Protein AF-A0A919JK10-F1 (afdb_monomer_lite)

Radius of gyration: 25.23 Å; chains: 1; bounding box: 94×58×46 Å

pLDDT: mean 78.71, std 23.88, range [26.97, 97.69]

Structure (mmCIF, N/CA/C/O backbone):
data_AF-A0A919JK10-F1
#
_entry.id   AF-A0A919JK10-F1
#
loop_
_atom_site.group_PDB
_atom_site.id
_atom_site.type_symbol
_atom_site.label_atom_id
_atom_site.label_alt_id
_atom_site.label_comp_id
_atom_site.label_asym_id
_atom_site.label_entity_id
_atom_site.label_seq_id
_atom_site.pdbx_PDB_ins_code
_atom_site.Cartn_x
_atom_site.Cartn_y
_atom_site.Cartn_z
_atom_site.occupancy
_atom_site.B_iso_or_equiv
_atom_site.auth_seq_id
_atom_site.auth_comp_id
_atom_site.auth_asym_id
_atom_site.auth_atom_id
_atom_site.pdbx_PDB_model_num
ATOM 1 N N . MET A 1 1 ? 8.432 21.072 -9.218 1.00 60.62 1 MET A N 1
ATOM 2 C CA . MET A 1 1 ? 7.946 20.548 -7.928 1.00 60.62 1 MET A CA 1
ATOM 3 C C . MET A 1 1 ? 7.686 19.066 -8.114 1.00 60.62 1 MET A C 1
ATOM 5 O O . MET A 1 1 ? 7.437 18.682 -9.254 1.00 60.62 1 MET A O 1
ATOM 9 N N . GLY A 1 2 ? 7.868 18.254 -7.072 1.00 78.69 2 GLY A N 1
ATOM 10 C CA . GLY A 1 2 ? 7.494 16.839 -7.125 1.00 78.69 2 GLY A CA 1
ATOM 11 C C . GLY A 1 2 ? 5.973 16.683 -7.127 1.00 78.69 2 GLY A C 1
ATOM 12 O O . GLY A 1 2 ? 5.279 17.649 -6.824 1.00 78.69 2 GLY A O 1
ATOM 13 N N . ILE A 1 3 ? 5.497 15.510 -7.531 1.00 88.00 3 ILE A N 1
ATOM 14 C CA . ILE A 1 3 ? 4.128 15.042 -7.290 1.00 88.00 3 ILE A CA 1
ATOM 15 C C . ILE A 1 3 ? 4.225 13.862 -6.329 1.00 88.00 3 ILE A C 1
ATOM 17 O O . ILE A 1 3 ? 5.092 13.005 -6.549 1.00 88.00 3 ILE A O 1
ATOM 21 N N . ASP A 1 4 ? 3.353 13.801 -5.331 1.00 89.12 4 ASP A N 1
ATOM 22 C CA . ASP A 1 4 ? 3.364 12.772 -4.287 1.00 89.12 4 ASP A CA 1
ATOM 23 C C . ASP A 1 4 ? 2.050 11.977 -4.340 1.00 89.12 4 ASP A C 1
ATOM 25 O O . ASP A 1 4 ? 1.208 12.024 -3.450 1.00 89.12 4 ASP A O 1
ATOM 29 N N . TYR A 1 5 ? 1.856 11.250 -5.445 1.00 94.25 5 TYR A N 1
ATOM 30 C CA . TYR A 1 5 ? 0.660 10.431 -5.639 1.00 94.25 5 TYR A CA 1
ATOM 31 C C . TYR A 1 5 ? 0.749 9.148 -4.817 1.00 94.25 5 TYR A C 1
ATOM 33 O O . TYR A 1 5 ? 1.832 8.597 -4.587 1.00 94.25 5 TYR A O 1
ATOM 41 N N . GLY A 1 6 ? -0.407 8.642 -4.410 1.00 95.00 6 GLY A N 1
ATOM 42 C CA . GLY A 1 6 ? -0.482 7.533 -3.477 1.00 95.00 6 GLY A CA 1
ATOM 43 C C . GLY A 1 6 ? -1.775 6.748 -3.572 1.00 95.00 6 GLY A C 1
ATOM 44 O O . GLY A 1 6 ? -2.645 7.019 -4.396 1.00 95.00 6 GLY A O 1
ATOM 45 N N . TYR A 1 7 ? -1.891 5.747 -2.713 1.00 96.38 7 TYR A N 1
ATOM 46 C CA . TYR A 1 7 ? -3.144 5.038 -2.512 1.00 96.38 7 TYR A CA 1
ATOM 47 C C . TYR A 1 7 ? -3.610 5.217 -1.074 1.00 96.38 7 TYR A C 1
ATOM 49 O O . TYR A 1 7 ? -2.884 4.877 -0.147 1.00 96.38 7 TYR A O 1
ATOM 57 N N . ASP A 1 8 ? -4.844 5.673 -0.902 1.00 94.50 8 ASP A N 1
ATOM 58 C CA . ASP A 1 8 ? -5.520 5.767 0.384 1.00 94.50 8 ASP A CA 1
ATOM 59 C C . ASP A 1 8 ? -6.464 4.577 0.554 1.00 94.50 8 ASP A C 1
ATOM 61 O O . ASP A 1 8 ? -7.398 4.364 -0.223 1.00 94.50 8 ASP A O 1
ATOM 65 N N . LEU A 1 9 ? -6.227 3.787 1.597 1.00 94.44 9 LEU A N 1
ATOM 66 C CA . LEU A 1 9 ? -7.044 2.645 1.972 1.00 94.44 9 LEU A CA 1
ATOM 67 C C . LEU A 1 9 ? -7.874 2.984 3.210 1.00 94.44 9 LEU A C 1
ATOM 69 O O . LEU A 1 9 ? -7.337 3.180 4.301 1.00 94.44 9 LEU A O 1
ATOM 73 N N . TYR A 1 10 ? -9.195 2.981 3.054 1.00 92.75 10 TYR A N 1
ATOM 74 C CA . TYR A 1 10 ? -10.147 3.215 4.136 1.00 92.75 10 TYR A CA 1
ATOM 75 C C . TYR A 1 10 ? -10.768 1.899 4.582 1.00 92.75 10 TYR A C 1
ATOM 77 O O . TYR A 1 10 ? -11.363 1.166 3.789 1.00 92.75 10 TYR A O 1
ATOM 85 N N . LEU A 1 11 ? -10.656 1.593 5.871 1.00 92.75 11 LEU A N 1
ATOM 86 C CA . LEU A 1 11 ? -11.059 0.303 6.421 1.00 92.75 11 LEU A CA 1
ATOM 87 C C . LEU A 1 11 ? -11.595 0.438 7.850 1.00 92.75 11 LEU A C 1
ATOM 89 O O . LEU A 1 11 ? -11.256 1.400 8.543 1.00 92.75 11 LEU A O 1
ATOM 93 N N . PRO A 1 12 ? -12.402 -0.523 8.334 1.00 92.31 12 PRO A N 1
ATOM 94 C CA . PRO A 1 12 ? -12.777 -0.566 9.741 1.00 92.31 12 PRO A CA 1
ATOM 95 C C . PRO A 1 12 ? -11.533 -0.575 10.637 1.00 92.31 12 PRO A C 1
ATOM 97 O O . PRO A 1 12 ? -10.588 -1.322 10.383 1.00 92.31 12 PRO A O 1
ATOM 100 N N . THR A 1 13 ? -11.542 0.189 11.730 1.00 93.44 13 THR A N 1
ATOM 101 C CA . THR A 1 13 ? -10.393 0.308 12.647 1.00 93.44 13 THR A CA 1
ATOM 102 C C . THR A 1 13 ? -9.914 -1.050 13.177 1.00 93.44 13 THR A C 1
ATOM 104 O O . THR A 1 13 ? -8.717 -1.281 13.328 1.00 93.44 13 THR A O 1
ATOM 107 N N . GLY A 1 14 ? -10.831 -1.999 13.399 1.00 92.50 14 GLY A N 1
ATOM 108 C CA . GLY A 1 14 ? -10.491 -3.364 13.825 1.00 92.50 14 GLY A CA 1
ATOM 109 C C . GLY A 1 14 ? -9.783 -4.219 12.761 1.00 92.50 14 GLY A C 1
ATOM 110 O O . GLY A 1 14 ? -9.252 -5.277 13.088 1.00 92.50 14 GLY A O 1
ATOM 111 N N . ALA A 1 15 ? -9.755 -3.790 11.495 1.00 94.25 15 ALA A N 1
ATOM 112 C CA . ALA A 1 15 ? -9.090 -4.496 10.400 1.00 94.25 15 ALA A CA 1
ATOM 113 C C . ALA A 1 15 ? -7.631 -4.045 10.174 1.00 94.25 15 ALA A C 1
ATOM 115 O O . ALA A 1 15 ? -6.916 -4.688 9.408 1.00 94.25 15 ALA A O 1
ATOM 116 N N . VAL A 1 16 ? -7.144 -3.014 10.877 1.00 95.50 16 VAL A N 1
ATOM 117 C CA . VAL A 1 16 ? -5.782 -2.458 10.708 1.00 95.50 16 VAL A CA 1
ATOM 118 C C . VAL A 1 16 ? -4.693 -3.510 10.920 1.00 95.50 16 VAL A C 1
ATOM 120 O O . VAL A 1 16 ? -3.782 -3.634 10.105 1.00 95.50 16 VAL A O 1
ATOM 123 N N . GLY A 1 17 ? -4.814 -4.343 11.959 1.00 95.88 17 GLY A N 1
ATOM 124 C CA . GLY A 1 17 ? -3.854 -5.424 12.202 1.00 95.88 17 GLY A CA 1
ATOM 125 C C . GLY A 1 17 ? -3.838 -6.496 11.111 1.00 95.88 17 GLY A C 1
ATOM 126 O O . GLY A 1 17 ? -2.809 -7.128 10.870 1.00 95.88 17 GLY A O 1
ATOM 127 N N . ARG A 1 18 ? -4.958 -6.709 10.414 1.00 96.56 18 ARG A N 1
ATOM 128 C CA . ARG A 1 18 ? -5.015 -7.593 9.242 1.00 96.56 18 ARG A CA 1
ATOM 129 C C . ARG A 1 18 ? -4.374 -6.925 8.030 1.00 96.56 18 ARG A C 1
ATOM 131 O O . ARG A 1 18 ? -3.600 -7.573 7.334 1.00 96.56 18 ARG A O 1
ATOM 138 N N . ALA A 1 19 ? -4.654 -5.641 7.821 1.00 96.94 19 ALA A N 1
ATOM 139 C CA . ALA A 1 19 ? -4.082 -4.867 6.729 1.00 96.94 19 ALA A CA 1
ATOM 140 C C . ALA A 1 19 ? -2.558 -4.788 6.813 1.00 96.94 19 ALA A C 1
ATOM 142 O O . ALA A 1 19 ? -1.892 -5.094 5.831 1.00 96.94 19 ALA A O 1
ATOM 143 N N . LEU A 1 20 ? -1.992 -4.515 7.991 1.00 96.94 20 LEU A N 1
ATOM 144 C CA . LEU A 1 20 ? -0.539 -4.509 8.178 1.00 96.94 20 LEU A CA 1
ATOM 145 C C . LEU A 1 20 ? 0.119 -5.845 7.829 1.00 96.94 20 LEU A C 1
ATOM 147 O O . LEU A 1 20 ? 1.155 -5.864 7.172 1.00 96.94 20 LEU A O 1
ATOM 151 N N . ARG A 1 21 ? -0.489 -6.970 8.222 1.00 97.44 21 ARG A N 1
ATOM 152 C CA . ARG A 1 21 ? 0.009 -8.304 7.852 1.00 97.44 21 ARG A CA 1
ATOM 153 C C . ARG A 1 21 ? -0.071 -8.549 6.349 1.00 97.44 21 ARG A C 1
ATOM 155 O O . ARG A 1 21 ? 0.848 -9.129 5.779 1.00 97.44 21 ARG A O 1
ATOM 162 N N . ALA A 1 22 ? -1.151 -8.107 5.712 1.00 97.62 22 ALA A N 1
ATOM 163 C CA . ALA A 1 22 ? -1.317 -8.238 4.273 1.00 97.62 22 ALA A CA 1
ATOM 164 C C . ALA A 1 22 ? -0.279 -7.390 3.510 1.00 97.62 22 ALA A C 1
ATOM 166 O O . ALA A 1 22 ? 0.373 -7.910 2.608 1.00 97.62 22 ALA A O 1
ATOM 167 N N . VAL A 1 23 ? -0.019 -6.150 3.940 1.00 97.50 23 VAL A N 1
ATOM 168 C CA . VAL A 1 23 ? 1.071 -5.316 3.398 1.00 97.50 23 VAL A CA 1
ATOM 169 C C . VAL A 1 23 ? 2.431 -5.976 3.633 1.00 97.50 23 VAL A C 1
ATOM 171 O O . VAL A 1 23 ? 3.232 -6.080 2.709 1.00 97.50 23 VAL A O 1
ATOM 174 N N . ALA A 1 24 ? 2.689 -6.484 4.842 1.00 97.12 24 ALA A N 1
ATOM 175 C CA . ALA A 1 24 ? 3.936 -7.175 5.166 1.00 97.12 24 ALA A CA 1
ATOM 176 C C . ALA A 1 24 ? 4.171 -8.412 4.280 1.00 97.12 24 ALA A C 1
ATOM 178 O O . ALA A 1 24 ? 5.310 -8.691 3.923 1.00 97.12 24 ALA A O 1
ATOM 179 N N . SER A 1 25 ? 3.111 -9.118 3.867 1.00 96.31 25 SER A N 1
ATOM 180 C CA . SER A 1 25 ? 3.219 -10.300 2.995 1.00 96.31 25 SER A CA 1
ATOM 181 C C . SER A 1 25 ? 3.701 -9.994 1.571 1.00 96.31 25 SER A C 1
ATOM 183 O O . SER A 1 25 ? 4.218 -10.880 0.889 1.00 96.31 25 SER A O 1
ATOM 185 N N . ILE A 1 26 ? 3.554 -8.743 1.123 1.00 96.00 26 ILE A N 1
ATOM 186 C CA . ILE A 1 26 ? 4.060 -8.266 -0.170 1.00 96.00 26 ILE A CA 1
ATOM 187 C C . ILE A 1 26 ? 5.288 -7.369 -0.011 1.00 96.00 26 ILE A C 1
ATOM 189 O O . ILE A 1 26 ? 5.753 -6.797 -0.990 1.00 96.00 26 ILE A O 1
ATOM 193 N N . ALA A 1 27 ? 5.828 -7.221 1.195 1.00 96.50 27 ALA A N 1
ATOM 194 C CA . ALA A 1 27 ? 6.946 -6.329 1.451 1.00 96.50 27 ALA A CA 1
ATOM 195 C C . ALA A 1 27 ? 8.302 -6.988 1.180 1.00 96.50 27 ALA A C 1
ATOM 197 O O . ALA A 1 27 ? 8.464 -8.207 1.235 1.00 96.50 27 ALA A O 1
ATOM 198 N N . ARG A 1 28 ? 9.306 -6.155 0.908 1.00 95.06 28 ARG A N 1
ATOM 199 C CA . ARG A 1 28 ? 10.705 -6.567 0.847 1.00 95.06 28 ARG A CA 1
ATOM 200 C C . ARG A 1 28 ? 11.230 -6.810 2.255 1.00 95.06 28 ARG A C 1
ATOM 202 O O . ARG A 1 28 ? 11.223 -5.911 3.088 1.00 95.06 28 ARG A O 1
ATOM 209 N N . GLU A 1 29 ? 11.764 -8.000 2.484 1.00 92.31 29 GLU A N 1
ATOM 210 C CA . GLU A 1 29 ? 12.450 -8.332 3.730 1.00 92.31 29 GLU A CA 1
ATOM 211 C C . GLU A 1 29 ? 13.854 -7.707 3.810 1.00 92.31 29 GLU A C 1
ATOM 213 O O . GLU A 1 29 ? 14.436 -7.264 2.817 1.00 92.31 29 GLU A O 1
ATOM 218 N N . GLY A 1 30 ? 14.420 -7.674 5.019 1.00 90.44 30 GLY A N 1
ATOM 219 C CA . GLY A 1 30 ? 15.800 -7.233 5.248 1.00 90.44 30 GLY A CA 1
ATOM 220 C C . GLY A 1 30 ? 16.024 -5.722 5.142 1.00 90.44 30 GLY A C 1
ATOM 221 O O . GLY A 1 30 ? 17.165 -5.273 5.228 1.00 90.44 30 GLY A O 1
ATOM 222 N N . ILE A 1 31 ? 14.963 -4.922 4.977 1.00 92.12 31 ILE A N 1
ATOM 223 C CA . ILE A 1 31 ? 15.064 -3.454 4.989 1.00 92.12 31 ILE A CA 1
ATOM 224 C C . ILE A 1 31 ? 14.968 -2.868 6.401 1.00 92.12 31 ILE A C 1
ATOM 226 O O . ILE A 1 31 ? 15.502 -1.784 6.623 1.00 92.12 31 ILE A O 1
ATOM 230 N N . GLY A 1 32 ? 14.319 -3.571 7.330 1.00 93.25 32 GLY A N 1
ATOM 231 C CA . GLY A 1 32 ? 14.075 -3.160 8.710 1.00 93.25 32 GLY A CA 1
ATOM 232 C C . GLY A 1 32 ? 13.138 -4.143 9.419 1.00 93.25 32 GLY A C 1
ATOM 233 O O . GLY A 1 32 ? 12.686 -5.119 8.817 1.00 93.25 32 GLY A O 1
ATOM 234 N N . SER A 1 33 ? 12.891 -3.910 10.706 1.00 95.50 33 SER A N 1
ATOM 235 C CA . SER A 1 33 ? 11.952 -4.679 11.525 1.00 95.50 33 SER A CA 1
ATOM 236 C C . SER A 1 33 ? 11.424 -3.771 12.628 1.00 95.50 33 SER A C 1
ATOM 238 O O . SER A 1 33 ? 12.199 -3.343 13.483 1.00 95.50 33 SER A O 1
ATOM 240 N N . VAL A 1 34 ? 10.127 -3.472 12.605 1.00 95.75 34 VAL A N 1
ATOM 241 C CA . VAL A 1 34 ? 9.497 -2.513 13.522 1.00 95.75 34 VAL A CA 1
ATOM 242 C C . VAL A 1 34 ? 8.294 -3.150 14.199 1.00 95.75 34 VAL A C 1
ATOM 244 O O . VAL A 1 34 ? 7.479 -3.798 13.545 1.00 95.75 34 VAL A O 1
ATOM 247 N N . ASP A 1 35 ? 8.177 -2.943 15.508 1.00 95.94 35 ASP A N 1
ATOM 248 C CA . ASP A 1 35 ? 6.985 -3.300 16.270 1.00 95.94 35 ASP A CA 1
ATOM 249 C C . ASP A 1 35 ? 5.948 -2.176 16.190 1.00 95.94 35 ASP A C 1
ATOM 251 O O . ASP A 1 35 ? 6.239 -1.018 16.500 1.00 95.94 35 ASP A O 1
ATOM 255 N N . VAL A 1 36 ? 4.721 -2.536 15.824 1.00 95.44 36 VAL A N 1
ATOM 256 C CA . VAL A 1 36 ? 3.576 -1.629 15.707 1.00 95.44 36 VAL A CA 1
ATOM 257 C C . VAL A 1 36 ? 2.471 -2.103 16.637 1.00 95.44 36 VAL A C 1
ATOM 259 O O . VAL A 1 36 ? 2.080 -3.271 16.600 1.00 95.44 36 VAL A O 1
ATOM 262 N N . VAL A 1 37 ? 1.957 -1.207 17.475 1.00 94.31 37 VAL A N 1
ATOM 263 C CA . VAL A 1 37 ? 0.756 -1.448 18.275 1.00 94.31 37 VAL A CA 1
ATOM 264 C C . VAL A 1 37 ? -0.450 -0.984 17.467 1.00 94.31 37 VAL A 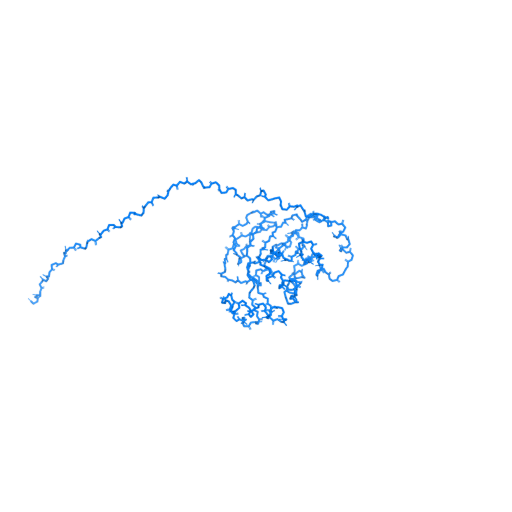C 1
ATOM 266 O O . VAL A 1 37 ? -0.594 0.194 17.159 1.00 94.31 37 VAL A O 1
ATOM 269 N N . VAL A 1 38 ? -1.325 -1.918 17.105 1.00 93.81 38 VAL A N 1
ATOM 270 C CA . VAL A 1 38 ? -2.526 -1.618 16.316 1.00 93.81 38 VAL A CA 1
ATOM 271 C C . VAL A 1 38 ? -3.725 -1.315 17.214 1.00 93.81 38 VAL A C 1
ATOM 273 O O . VAL A 1 38 ? -3.736 -1.700 18.391 1.00 93.81 38 VAL A O 1
ATOM 276 N N . PRO A 1 39 ? -4.783 -0.672 16.684 1.00 91.19 39 PRO A N 1
ATOM 277 C CA . PRO A 1 39 ? -6.037 -0.531 17.408 1.00 91.19 39 PRO A CA 1
ATOM 278 C C . PRO A 1 39 ? -6.540 -1.878 17.944 1.00 91.19 39 PRO A C 1
ATOM 280 O O . PRO A 1 39 ? -6.630 -2.863 17.214 1.00 91.19 39 PRO A O 1
ATOM 283 N N . GLY A 1 40 ? -6.850 -1.921 19.241 1.00 87.69 40 GLY A N 1
ATOM 284 C CA . GLY A 1 40 ? -7.121 -3.165 19.976 1.00 87.69 40 GLY A CA 1
ATOM 285 C C . GLY A 1 40 ? -5.950 -3.648 20.841 1.00 87.69 40 GLY A C 1
ATOM 286 O O . GLY A 1 40 ? -6.135 -4.563 21.638 1.00 87.69 40 GLY A O 1
ATOM 287 N N . GLY A 1 41 ? -4.777 -3.011 20.742 1.00 90.62 41 GLY A N 1
ATOM 288 C CA . GLY A 1 41 ? -3.625 -3.239 21.623 1.00 90.62 41 GLY A CA 1
ATOM 289 C C . GLY A 1 41 ? -2.731 -4.415 21.225 1.00 90.62 41 GLY A C 1
ATOM 290 O O . GLY A 1 41 ? -1.758 -4.705 21.919 1.00 90.62 41 GLY A O 1
ATOM 291 N N . GLU A 1 42 ? -3.035 -5.091 20.116 1.00 93.69 42 GLU A N 1
ATOM 292 C CA . GLU A 1 42 ? -2.165 -6.118 19.547 1.00 93.69 42 GLU A CA 1
ATOM 293 C C . GLU A 1 42 ? -0.847 -5.492 19.061 1.00 93.69 42 GLU A C 1
ATOM 295 O O . GLU A 1 42 ? -0.844 -4.416 18.466 1.00 93.69 42 GLU A O 1
ATOM 300 N N . ARG A 1 43 ? 0.274 -6.185 19.289 1.00 95.38 43 ARG A N 1
ATOM 301 C CA . ARG A 1 43 ? 1.587 -5.810 18.756 1.00 95.38 43 ARG A CA 1
ATOM 302 C C . ARG A 1 43 ? 1.952 -6.712 17.581 1.00 95.38 43 ARG A C 1
ATOM 304 O O . ARG A 1 43 ? 1.909 -7.933 17.711 1.00 95.38 43 ARG A O 1
ATOM 311 N N . ILE A 1 44 ? 2.328 -6.107 16.458 1.00 95.31 44 ILE A N 1
ATOM 312 C CA . ILE A 1 44 ? 2.710 -6.789 15.218 1.00 95.31 44 ILE A CA 1
ATOM 313 C C . ILE A 1 44 ? 4.104 -6.319 14.815 1.00 95.31 44 ILE A C 1
ATOM 315 O O . ILE A 1 44 ? 4.343 -5.118 14.729 1.00 95.31 44 ILE A O 1
ATOM 319 N N . THR A 1 45 ? 5.004 -7.255 14.527 1.00 96.50 45 THR A N 1
ATOM 320 C CA . THR A 1 45 ? 6.309 -6.946 13.934 1.00 96.50 45 THR A CA 1
ATOM 321 C C . THR A 1 45 ? 6.189 -6.959 12.410 1.00 96.50 45 THR A C 1
ATOM 323 O O . THR A 1 45 ? 5.702 -7.935 11.836 1.00 96.50 45 THR A O 1
ATOM 326 N N . VAL A 1 46 ? 6.618 -5.882 11.752 1.00 96.44 46 VAL A N 1
ATOM 327 C CA . VAL A 1 46 ? 6.535 -5.699 10.294 1.00 96.44 46 VAL A CA 1
ATOM 328 C C . VAL A 1 46 ? 7.914 -5.418 9.683 1.00 96.44 46 VAL A C 1
ATOM 330 O O . VAL A 1 46 ? 8.747 -4.781 10.334 1.00 96.44 46 VAL A O 1
ATOM 333 N N . PRO A 1 47 ? 8.183 -5.857 8.436 1.00 96.75 47 PRO A N 1
ATOM 334 C CA . PRO A 1 47 ? 9.490 -5.731 7.785 1.00 96.75 47 PRO A CA 1
ATOM 335 C C . PRO A 1 47 ? 9.709 -4.333 7.177 1.00 96.75 47 PRO A C 1
ATOM 337 O O . PRO A 1 47 ? 10.105 -4.198 6.022 1.00 96.75 47 PRO A O 1
ATOM 340 N N . PHE A 1 48 ? 9.397 -3.277 7.924 1.00 95.81 48 PHE A N 1
ATOM 341 C CA . PHE A 1 48 ? 9.475 -1.885 7.468 1.00 95.81 48 PHE A CA 1
ATOM 342 C C . PHE A 1 48 ? 10.619 -1.149 8.165 1.00 95.81 48 PHE A C 1
ATOM 344 O O . PHE A 1 48 ? 11.221 -1.661 9.111 1.00 95.81 48 PHE A O 1
ATOM 351 N N . ARG A 1 49 ? 10.937 0.058 7.698 1.00 94.69 49 ARG A N 1
ATOM 352 C CA . ARG A 1 49 ? 11.814 0.991 8.417 1.00 94.69 49 ARG A CA 1
ATOM 353 C C . ARG A 1 49 ? 10.971 2.001 9.184 1.00 94.69 49 ARG A C 1
ATOM 355 O O . ARG A 1 49 ? 9.878 2.350 8.753 1.00 94.69 49 ARG A O 1
ATOM 362 N N . GLY A 1 50 ? 11.494 2.471 10.307 1.00 91.00 50 GLY A N 1
ATOM 363 C CA . GLY A 1 50 ? 10.830 3.455 11.154 1.00 91.00 50 GLY A CA 1
ATOM 364 C C . GLY A 1 50 ? 11.120 3.216 12.628 1.00 91.00 50 GLY A C 1
ATOM 365 O O . GLY A 1 50 ? 11.858 2.299 12.992 1.00 91.00 50 GLY A O 1
ATOM 366 N N . GLU A 1 51 ? 10.525 4.055 13.466 1.00 87.75 51 GLU A N 1
ATOM 367 C CA . GLU A 1 51 ? 10.562 3.904 14.918 1.00 87.75 51 GLU A CA 1
ATOM 368 C C . GLU A 1 51 ? 9.423 2.986 15.390 1.00 87.75 51 GLU A C 1
ATOM 370 O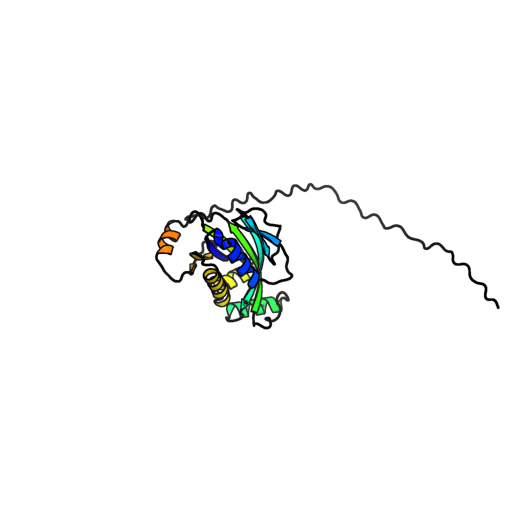 O . GLU A 1 51 ? 8.371 2.941 14.745 1.00 87.75 51 GLU A O 1
ATOM 375 N N . PRO A 1 52 ? 9.582 2.275 16.523 1.00 82.44 52 PRO A N 1
ATOM 376 C CA . PRO A 1 52 ? 8.492 1.523 17.134 1.00 82.44 52 PRO A CA 1
ATOM 377 C C . PRO A 1 52 ? 7.239 2.386 17.323 1.00 82.44 52 PRO A C 1
ATOM 379 O O . PRO A 1 52 ? 7.252 3.397 18.028 1.00 82.44 52 PRO A O 1
ATOM 382 N N . ALA A 1 53 ? 6.135 1.961 16.717 1.00 80.38 53 ALA A N 1
ATOM 383 C CA . ALA A 1 53 ? 4.874 2.687 16.736 1.00 80.38 53 ALA A CA 1
ATOM 384 C C . ALA A 1 53 ? 4.029 2.223 17.929 1.00 80.38 53 ALA A C 1
ATOM 386 O O . ALA A 1 53 ? 3.229 1.294 17.828 1.00 80.38 53 ALA A O 1
ATOM 387 N N . GLY A 1 54 ? 4.258 2.836 19.094 1.00 79.75 54 GLY A N 1
ATOM 388 C CA . GLY A 1 54 ? 3.469 2.587 20.309 1.00 79.75 54 GLY A CA 1
ATOM 389 C C . GLY A 1 54 ? 2.151 3.366 20.374 1.00 79.75 54 GLY A C 1
ATOM 390 O O . GLY A 1 54 ? 1.294 3.036 21.1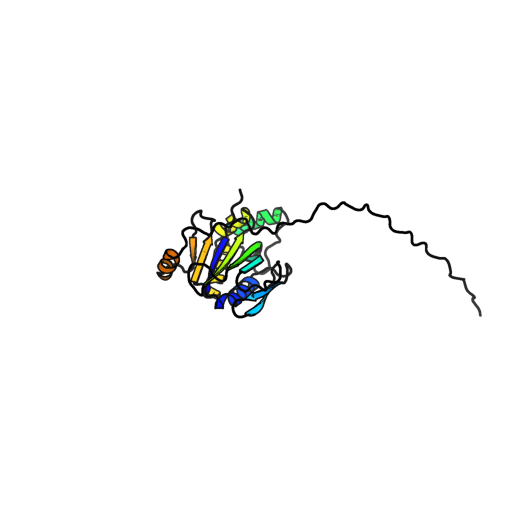93 1.00 79.75 54 GLY A O 1
ATOM 391 N N . ASP A 1 55 ? 2.008 4.390 19.534 1.00 85.12 55 ASP A N 1
ATOM 392 C CA . ASP A 1 55 ? 0.791 5.183 19.402 1.00 85.12 55 ASP A CA 1
ATOM 393 C C . ASP A 1 55 ? -0.236 4.426 18.546 1.00 85.12 55 ASP A C 1
ATOM 395 O O . ASP A 1 55 ? 0.039 4.028 17.414 1.00 85.12 55 ASP A O 1
ATOM 399 N N . VAL A 1 56 ? -1.420 4.208 19.117 1.00 86.06 56 VAL A N 1
ATOM 400 C CA . VAL A 1 56 ? -2.529 3.491 18.472 1.00 86.06 56 VAL A CA 1
ATOM 401 C C . VAL A 1 56 ? -3.400 4.396 17.604 1.00 86.06 56 VAL A C 1
ATOM 403 O O . VAL A 1 56 ? -4.313 3.890 16.948 1.00 86.06 56 VAL A O 1
ATOM 406 N N . ASP A 1 57 ? -3.150 5.706 17.618 1.00 88.06 57 ASP A N 1
ATOM 407 C CA . ASP A 1 57 ? -3.932 6.703 16.895 1.00 88.06 57 ASP A CA 1
ATOM 408 C C . ASP A 1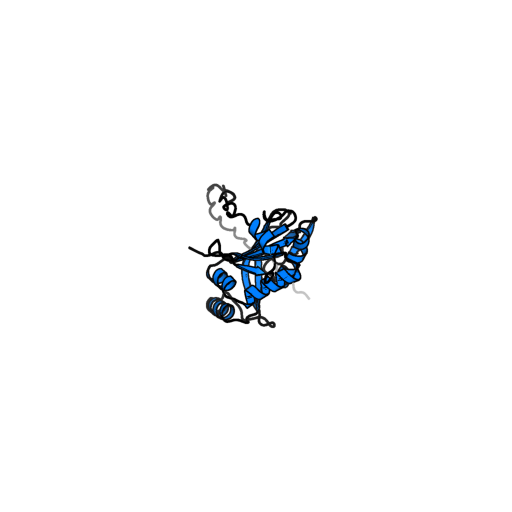 57 ? -3.232 7.169 15.612 1.00 88.06 57 ASP A C 1
ATOM 410 O O . ASP A 1 57 ? -3.910 7.391 14.605 1.00 88.06 57 ASP A O 1
ATOM 414 N N . HIS A 1 58 ? -1.899 7.267 15.615 1.00 90.69 58 HIS A N 1
ATOM 415 C CA . HIS A 1 58 ? -1.129 7.687 14.445 1.00 90.69 58 HIS A CA 1
ATOM 416 C C . HIS A 1 58 ? 0.299 7.127 14.421 1.00 90.69 58 HIS A C 1
ATOM 418 O O . HIS A 1 58 ? 1.003 7.139 15.428 1.00 90.69 58 HIS A O 1
ATOM 424 N N . TRP A 1 59 ? 0.764 6.704 13.243 1.00 94.06 59 TRP A N 1
ATOM 425 C CA . TRP A 1 59 ? 2.165 6.336 13.020 1.00 94.06 59 TRP A CA 1
ATOM 426 C C . TRP A 1 59 ? 2.566 6.451 11.545 1.00 94.06 59 TRP A C 1
ATOM 428 O O . TRP A 1 59 ? 1.723 6.577 10.658 1.00 94.06 59 TRP A O 1
ATOM 438 N N . SER A 1 60 ? 3.878 6.419 11.297 1.00 94.19 60 SER A N 1
ATOM 439 C CA . SER A 1 60 ? 4.496 6.536 9.973 1.00 94.19 60 SER A CA 1
ATOM 440 C C . SER A 1 60 ? 5.638 5.537 9.844 1.00 94.19 60 SER A C 1
ATOM 442 O O . SER A 1 60 ? 6.473 5.449 10.745 1.00 94.19 60 SER A O 1
ATOM 444 N N . LEU A 1 61 ? 5.688 4.811 8.730 1.00 95.94 61 LEU A N 1
ATOM 445 C CA . LEU A 1 61 ? 6.698 3.796 8.427 1.00 95.94 61 LEU A CA 1
ATOM 446 C C . LEU A 1 61 ? 7.117 3.900 6.959 1.00 95.94 61 LEU A C 1
ATOM 448 O O . LEU A 1 61 ? 6.328 4.326 6.122 1.00 95.94 61 LEU A O 1
ATOM 452 N N . ASP A 1 62 ? 8.317 3.427 6.631 1.00 95.88 62 ASP A N 1
ATOM 453 C CA . ASP A 1 62 ? 8.773 3.331 5.244 1.00 95.88 62 ASP A CA 1
ATOM 454 C C . ASP A 1 62 ? 8.774 1.868 4.801 1.00 95.88 62 ASP A C 1
ATOM 456 O O . ASP A 1 62 ? 9.475 1.015 5.366 1.00 95.88 62 ASP A O 1
ATOM 460 N N . ALA A 1 63 ? 8.014 1.579 3.750 1.00 96.12 63 ALA A N 1
ATOM 461 C CA . ALA A 1 63 ? 7.909 0.258 3.159 1.00 96.12 63 ALA A CA 1
ATOM 462 C C . ALA A 1 63 ? 8.618 0.182 1.798 1.00 96.12 63 ALA A C 1
ATOM 464 O O . ALA A 1 63 ? 8.755 1.158 1.056 1.00 96.12 63 ALA A O 1
ATOM 465 N N . CYS A 1 64 ? 9.033 -1.031 1.443 1.00 96.56 64 CYS A N 1
ATOM 466 C CA . CYS A 1 64 ? 9.334 -1.398 0.065 1.00 96.56 64 CYS A CA 1
ATOM 467 C C . CYS A 1 64 ? 8.425 -2.567 -0.296 1.00 96.56 64 CYS A C 1
ATOM 469 O O . CYS A 1 64 ? 8.435 -3.569 0.415 1.00 96.56 64 CYS A O 1
ATOM 471 N N . LEU A 1 65 ? 7.645 -2.450 -1.367 1.00 97.38 65 LEU A N 1
ATOM 472 C CA . LEU A 1 65 ? 6.594 -3.411 -1.717 1.00 97.38 65 LEU A CA 1
ATOM 473 C C . LEU A 1 65 ? 6.892 -4.078 -3.059 1.00 97.38 65 LEU A C 1
ATOM 475 O O . LEU A 1 65 ? 7.377 -3.428 -3.982 1.00 97.38 65 LEU A O 1
ATOM 479 N N . TYR A 1 66 ? 6.609 -5.370 -3.174 1.00 97.69 66 TYR A N 1
ATOM 480 C CA . TYR A 1 66 ? 6.740 -6.134 -4.406 1.00 97.69 66 TYR A CA 1
ATOM 481 C C . TYR A 1 66 ? 5.505 -5.987 -5.289 1.00 97.69 66 TYR A C 1
ATOM 483 O O . TYR A 1 66 ? 4.381 -6.229 -4.854 1.00 97.69 66 TYR A O 1
ATOM 491 N N . PHE A 1 67 ? 5.743 -5.706 -6.567 1.00 97.56 67 PHE A N 1
ATOM 492 C CA . PHE A 1 67 ? 4.716 -5.619 -7.597 1.00 97.56 67 PHE A CA 1
ATOM 493 C C . PHE A 1 67 ? 5.075 -6.512 -8.793 1.00 97.56 67 PHE A C 1
ATOM 495 O O . PHE A 1 67 ? 6.252 -6.596 -9.166 1.00 97.56 67 PHE A O 1
ATOM 502 N N . PRO A 1 68 ? 4.094 -7.200 -9.407 1.00 96.94 68 PRO A N 1
ATOM 503 C CA . PRO A 1 68 ? 4.340 -8.032 -10.580 1.00 96.94 68 PRO A CA 1
ATOM 504 C C . PRO A 1 68 ? 4.683 -7.174 -11.801 1.00 96.94 68 PRO A C 1
ATOM 506 O O . PRO A 1 68 ? 4.033 -6.165 -12.067 1.00 96.94 68 PRO A O 1
ATOM 509 N N . VAL A 1 69 ? 5.668 -7.604 -12.593 1.00 95.69 69 VAL A N 1
ATOM 510 C CA . VAL A 1 69 ? 6.080 -6.912 -13.826 1.00 95.69 69 VAL A CA 1
ATOM 511 C C . VAL A 1 69 ? 5.176 -7.323 -14.999 1.00 95.69 69 VAL A C 1
ATOM 513 O O . VAL A 1 69 ? 5.589 -8.004 -15.941 1.00 95.69 69 VAL A O 1
ATOM 516 N N . GLY A 1 70 ? 3.897 -6.951 -14.924 1.00 94.56 70 GLY A N 1
ATOM 517 C CA . GLY A 1 70 ? 2.873 -7.372 -15.889 1.00 94.56 70 GLY A CA 1
ATOM 518 C C . GLY A 1 70 ? 2.511 -6.336 -16.958 1.00 94.56 70 GLY A C 1
ATOM 519 O O . GLY A 1 70 ? 2.036 -6.727 -18.026 1.00 94.56 70 GLY A O 1
ATOM 520 N N . ASP A 1 71 ? 2.788 -5.052 -16.729 1.00 96.94 71 ASP A N 1
ATOM 521 C CA . ASP A 1 71 ? 2.438 -3.954 -17.640 1.00 96.94 71 ASP A CA 1
ATOM 522 C C . ASP A 1 71 ? 3.646 -3.111 -18.079 1.00 96.94 71 ASP A C 1
ATOM 524 O O . ASP A 1 71 ? 4.770 -3.295 -17.609 1.00 96.94 71 ASP A O 1
ATOM 528 N N . GLU A 1 72 ? 3.419 -2.217 -19.042 1.00 97.38 72 GLU A N 1
ATOM 529 C CA . GLU A 1 72 ? 4.477 -1.389 -19.624 1.00 97.38 72 GLU A CA 1
ATOM 530 C C . GLU A 1 72 ? 5.003 -0.323 -18.659 1.00 97.38 72 GLU A C 1
ATOM 532 O O . GLU A 1 72 ? 6.204 -0.063 -18.645 1.00 97.38 72 GLU A O 1
ATOM 537 N N . ALA A 1 73 ? 4.150 0.259 -17.813 1.00 97.62 73 ALA A N 1
ATOM 538 C CA . ALA A 1 73 ? 4.559 1.317 -16.893 1.00 97.62 73 ALA A CA 1
ATOM 539 C C . ALA A 1 73 ? 5.590 0.792 -15.883 1.00 97.62 73 ALA A C 1
ATOM 541 O O . ALA A 1 73 ? 6.658 1.386 -15.713 1.00 97.62 73 ALA A O 1
ATOM 542 N N . ILE A 1 74 ? 5.325 -0.373 -15.279 1.00 96.88 74 ILE A N 1
ATOM 543 C CA . ILE A 1 74 ? 6.271 -0.990 -14.344 1.00 96.88 74 ILE A CA 1
ATOM 544 C C . ILE A 1 74 ? 7.524 -1.526 -15.045 1.00 96.88 74 ILE A C 1
ATOM 546 O O . ILE A 1 74 ? 8.617 -1.430 -14.488 1.00 96.88 74 ILE A O 1
ATOM 550 N N . ARG A 1 75 ? 7.416 -2.031 -16.284 1.00 96.75 75 ARG A N 1
ATOM 551 C CA . ARG A 1 75 ? 8.588 -2.450 -17.078 1.00 96.75 75 ARG A CA 1
ATOM 552 C C . ARG A 1 75 ? 9.508 -1.280 -17.402 1.00 96.75 75 ARG A C 1
ATOM 554 O O . ARG A 1 75 ? 10.717 -1.399 -17.201 1.00 96.75 75 ARG A O 1
ATOM 561 N N . ALA A 1 76 ? 8.941 -0.175 -17.881 1.00 96.88 76 ALA A N 1
ATOM 562 C CA . ALA A 1 76 ? 9.680 1.026 -18.244 1.00 96.88 76 ALA A CA 1
ATOM 563 C C . ALA A 1 76 ? 10.354 1.653 -17.018 1.00 96.88 76 ALA A C 1
ATOM 565 O O . ALA A 1 76 ? 11.548 1.953 -17.065 1.00 96.88 76 ALA A O 1
ATOM 566 N N . TRP A 1 77 ? 9.628 1.771 -15.901 1.00 96.44 77 TRP A N 1
ATOM 567 C CA . TRP A 1 77 ? 10.194 2.244 -14.637 1.00 96.44 77 TRP A CA 1
ATOM 568 C C . TRP A 1 77 ? 11.346 1.346 -14.166 1.00 96.44 77 TRP A C 1
ATOM 570 O O . TRP A 1 77 ? 12.439 1.835 -13.884 1.00 96.44 77 TRP A O 1
ATOM 580 N N . ALA A 1 78 ? 11.150 0.023 -14.173 1.00 95.94 78 ALA A N 1
ATOM 581 C CA . ALA A 1 78 ? 12.175 -0.927 -13.747 1.00 95.94 78 ALA A CA 1
ATOM 582 C C . ALA A 1 78 ? 13.439 -0.864 -14.609 1.00 95.94 78 ALA A C 1
ATOM 584 O O . ALA A 1 78 ? 14.540 -1.036 -14.098 1.00 95.94 78 ALA A O 1
ATOM 585 N N . GLU A 1 79 ? 13.296 -0.643 -15.915 1.00 95.75 79 GLU A N 1
ATOM 586 C CA . GLU A 1 79 ? 14.432 -0.512 -16.826 1.00 95.75 79 GLU A CA 1
ATOM 587 C C . GLU A 1 79 ? 15.275 0.730 -16.524 1.00 95.75 79 GLU A C 1
ATOM 589 O O . GLU A 1 79 ? 16.503 0.642 -16.514 1.00 95.75 79 GLU A O 1
ATOM 594 N N . VAL A 1 80 ? 14.637 1.866 -16.230 1.00 95.44 80 VAL A N 1
ATOM 595 C CA . VAL A 1 80 ? 15.339 3.089 -15.814 1.00 95.44 80 VAL A CA 1
ATOM 596 C C . VAL A 1 80 ? 16.082 2.854 -14.500 1.00 95.44 80 VAL A C 1
ATOM 598 O O . VAL A 1 80 ? 17.294 3.055 -14.433 1.00 95.44 80 VAL A O 1
ATOM 601 N N . GLU A 1 81 ? 15.398 2.331 -13.482 1.00 94.56 81 GLU A N 1
ATOM 602 C CA . GLU A 1 81 ? 16.006 2.088 -12.170 1.00 94.56 81 GLU A CA 1
ATOM 603 C C . GLU A 1 81 ? 17.148 1.059 -12.226 1.00 94.56 81 GLU A C 1
ATOM 605 O O . GLU A 1 81 ? 18.146 1.198 -11.515 1.00 94.56 81 GLU A O 1
ATOM 610 N N . ARG A 1 82 ? 17.050 0.049 -13.105 1.00 94.62 82 ARG A N 1
ATOM 611 C CA . ARG A 1 82 ? 18.134 -0.920 -13.343 1.00 94.62 82 ARG A CA 1
ATOM 612 C C . ARG A 1 82 ? 19.357 -0.265 -13.975 1.00 94.62 82 ARG A C 1
ATOM 614 O O . ARG A 1 82 ? 20.472 -0.526 -13.531 1.00 94.62 82 ARG A O 1
ATOM 621 N N . ARG A 1 83 ? 19.174 0.592 -14.987 1.00 94.44 83 ARG A N 1
ATOM 622 C CA . ARG A 1 83 ? 20.286 1.327 -15.624 1.00 94.44 83 ARG A CA 1
ATOM 623 C C . ARG A 1 83 ? 21.025 2.218 -14.636 1.00 94.44 83 ARG A C 1
ATOM 625 O O . ARG A 1 83 ? 22.231 2.400 -14.764 1.00 94.44 83 ARG A O 1
ATOM 632 N N . GLU A 1 84 ? 20.311 2.736 -13.645 1.00 93.19 84 GLU A N 1
ATOM 633 C CA . GLU A 1 84 ? 20.873 3.573 -12.588 1.00 93.19 84 GLU A CA 1
ATOM 634 C C . GLU A 1 84 ? 21.375 2.765 -11.374 1.00 93.19 84 GLU A C 1
ATOM 636 O O . GLU A 1 84 ? 21.809 3.346 -10.380 1.00 93.19 84 GLU A O 1
ATOM 641 N N . GLY A 1 85 ? 21.350 1.428 -11.448 1.00 92.19 85 GLY A N 1
ATOM 642 C CA . GLY A 1 85 ? 21.882 0.530 -10.420 1.00 92.19 85 GLY A CA 1
ATOM 643 C C . GLY A 1 85 ? 21.064 0.482 -9.127 1.00 92.19 85 GLY A C 1
ATOM 644 O O . GLY A 1 85 ? 21.570 0.020 -8.106 1.00 92.19 85 GLY A O 1
ATOM 645 N N . ARG A 1 86 ? 19.816 0.967 -9.146 1.00 90.00 86 ARG A N 1
ATOM 646 C CA . ARG A 1 86 ? 18.918 1.008 -7.980 1.00 90.00 86 ARG A CA 1
ATOM 647 C C . ARG A 1 86 ? 17.933 -0.151 -7.915 1.00 90.00 86 ARG A C 1
ATOM 649 O O . ARG A 1 86 ? 17.276 -0.321 -6.894 1.00 90.00 86 ARG A O 1
ATOM 656 N N . GLN A 1 87 ? 17.840 -0.943 -8.977 1.00 92.00 87 GLN A N 1
ATOM 657 C CA . GLN A 1 87 ? 16.913 -2.061 -9.090 1.00 92.00 87 GLN A CA 1
ATOM 658 C C . GLN A 1 87 ? 17.631 -3.317 -9.585 1.00 92.00 87 GLN A C 1
ATOM 660 O O . GLN A 1 87 ? 18.538 -3.244 -10.414 1.00 92.00 87 GLN A O 1
ATOM 665 N N . GLU A 1 88 ? 17.199 -4.473 -9.089 1.00 90.25 88 GLU A N 1
ATOM 666 C CA . GLU A 1 88 ? 17.693 -5.785 -9.513 1.00 90.25 88 GLU A CA 1
ATOM 667 C C . GLU A 1 88 ? 16.823 -6.361 -10.649 1.00 90.25 88 GLU A C 1
ATOM 669 O O . GLU A 1 88 ? 15.839 -5.762 -11.097 1.00 90.25 88 GLU A O 1
ATOM 674 N N . HIS A 1 89 ? 17.184 -7.536 -11.163 1.00 91.38 89 HIS A N 1
ATOM 675 C CA . HIS A 1 89 ? 16.272 -8.275 -12.035 1.00 91.38 89 HIS A CA 1
ATOM 676 C C . HIS A 1 89 ? 15.025 -8.727 -11.254 1.00 91.38 89 HIS A C 1
ATOM 678 O O . HIS A 1 89 ? 15.107 -8.890 -10.035 1.00 91.38 89 HIS A O 1
ATOM 684 N N . PRO A 1 90 ? 13.876 -8.937 -11.930 1.00 94.62 90 PRO A N 1
ATOM 685 C CA . PRO A 1 90 ? 12.696 -9.492 -11.279 1.00 94.62 90 PRO A CA 1
ATOM 686 C C . PRO A 1 90 ? 13.012 -10.790 -10.527 1.00 94.62 90 PRO A C 1
ATOM 688 O O . PRO A 1 90 ? 13.839 -11.587 -10.978 1.00 94.62 90 PRO A O 1
ATOM 691 N N . ASP A 1 91 ? 12.344 -10.995 -9.394 1.00 93.38 91 ASP A N 1
ATOM 692 C CA . ASP A 1 91 ? 12.487 -12.199 -8.579 1.00 93.38 91 ASP A CA 1
ATOM 693 C C . ASP A 1 91 ? 11.965 -13.455 -9.310 1.00 93.38 91 ASP A C 1
ATOM 695 O O . ASP A 1 91 ? 11.434 -13.398 -10.423 1.00 93.38 91 ASP A O 1
ATOM 699 N N . ALA A 1 92 ? 12.083 -14.620 -8.667 1.00 93.12 92 ALA A N 1
ATOM 700 C CA . ALA A 1 92 ? 11.599 -15.885 -9.226 1.00 93.12 92 ALA A CA 1
ATOM 701 C C . ALA A 1 92 ? 10.080 -15.906 -9.510 1.00 93.12 92 ALA A C 1
ATOM 703 O O . ALA A 1 92 ? 9.611 -16.772 -10.247 1.00 93.12 92 ALA A O 1
ATOM 704 N N . LEU A 1 93 ? 9.316 -14.968 -8.942 1.00 93.50 93 LEU A N 1
ATOM 705 C CA . LEU A 1 93 ? 7.879 -14.796 -9.153 1.00 93.50 93 LEU A CA 1
ATOM 706 C C . LEU A 1 93 ? 7.570 -13.703 -10.193 1.00 93.50 93 LEU A C 1
ATOM 708 O O . LEU A 1 93 ? 6.406 -13.360 -10.395 1.00 93.50 93 LEU A O 1
ATOM 712 N N . GLY A 1 94 ? 8.588 -13.148 -10.859 1.00 95.75 94 GLY A N 1
ATOM 713 C CA . GLY A 1 94 ? 8.428 -12.092 -11.856 1.00 95.75 94 GLY A CA 1
ATOM 714 C C . GLY A 1 94 ? 8.038 -10.739 -11.255 1.00 95.75 94 GLY A C 1
ATOM 715 O O . GLY A 1 94 ? 7.378 -9.938 -11.921 1.00 95.75 94 GLY A O 1
ATOM 716 N N . ARG A 1 95 ? 8.413 -10.478 -9.999 1.00 96.88 95 ARG A N 1
ATOM 717 C CA . ARG A 1 95 ? 8.102 -9.240 -9.275 1.00 96.88 95 ARG A CA 1
ATOM 718 C C . ARG A 1 95 ? 9.352 -8.399 -9.065 1.00 96.88 95 ARG A C 1
ATOM 720 O O . ARG A 1 95 ? 10.457 -8.922 -8.962 1.00 96.88 95 ARG A O 1
ATOM 727 N N . ILE A 1 96 ? 9.168 -7.095 -8.937 1.00 96.56 96 ILE A N 1
ATOM 728 C CA . ILE A 1 96 ? 10.212 -6.163 -8.492 1.00 96.56 96 ILE A CA 1
ATOM 729 C C . ILE A 1 96 ? 9.735 -5.444 -7.242 1.00 96.56 96 ILE A C 1
ATOM 731 O O . ILE A 1 96 ? 8.531 -5.288 -7.047 1.00 96.56 96 ILE A O 1
ATOM 735 N N . TRP A 1 97 ? 10.662 -4.997 -6.404 1.00 95.38 97 TRP A N 1
ATOM 736 C CA . TRP A 1 97 ? 10.313 -4.149 -5.272 1.00 95.38 97 TRP A CA 1
ATOM 737 C C . TRP A 1 97 ? 10.308 -2.681 -5.704 1.00 95.38 97 TRP A C 1
ATOM 739 O O . TRP A 1 97 ? 11.180 -2.238 -6.443 1.00 95.38 97 TRP A O 1
ATOM 749 N N . VAL A 1 98 ? 9.345 -1.910 -5.225 1.00 94.88 98 VAL A N 1
ATOM 750 C CA . VAL A 1 98 ? 9.285 -0.453 -5.353 1.00 94.88 98 VAL A CA 1
ATOM 751 C C . VAL A 1 98 ? 9.405 0.100 -3.936 1.00 94.88 98 VAL A C 1
ATOM 753 O O . VAL A 1 98 ? 8.649 -0.297 -3.048 1.00 94.88 98 VAL A O 1
ATOM 756 N N . GLY A 1 99 ? 10.438 0.907 -3.694 1.00 86.62 99 GLY A N 1
ATOM 757 C CA . GLY A 1 99 ? 10.889 1.269 -2.347 1.00 86.62 99 GLY A CA 1
ATOM 758 C C . GLY A 1 99 ? 10.749 2.743 -2.005 1.00 86.62 99 GLY A C 1
ATOM 759 O O . GLY A 1 99 ? 10.675 3.567 -2.905 1.00 86.62 99 GLY A O 1
ATOM 760 N N . ALA A 1 100 ? 10.764 3.035 -0.699 1.00 86.69 100 ALA A N 1
ATOM 761 C CA . ALA A 1 100 ? 10.378 4.318 -0.100 1.00 86.69 100 ALA A CA 1
ATOM 762 C C . ALA A 1 100 ? 8.900 4.660 -0.363 1.00 86.69 100 ALA A C 1
ATOM 764 O O . ALA A 1 100 ? 8.555 5.746 -0.809 1.00 86.69 100 ALA A O 1
ATOM 765 N N . VAL A 1 101 ? 8.017 3.692 -0.117 1.00 96.38 101 VAL A N 1
ATOM 766 C CA . VAL A 1 101 ? 6.580 3.952 -0.002 1.00 96.38 101 VAL A CA 1
ATOM 767 C C . VAL A 1 101 ? 6.322 4.386 1.435 1.00 96.38 101 VAL A C 1
ATOM 769 O O . VAL A 1 101 ? 6.523 3.586 2.354 1.00 96.38 101 VAL A O 1
ATOM 772 N N . TYR A 1 102 ? 5.923 5.638 1.631 1.00 95.75 102 TYR A N 1
ATOM 773 C CA . TYR A 1 102 ? 5.561 6.151 2.946 1.00 95.75 102 TYR A CA 1
ATOM 774 C C . TYR A 1 102 ? 4.203 5.585 3.336 1.00 95.75 102 TYR A C 1
ATOM 776 O O . TYR A 1 102 ? 3.217 5.793 2.638 1.00 95.75 102 TYR A O 1
ATOM 784 N N . LEU A 1 103 ? 4.177 4.820 4.423 1.00 96.81 103 LEU A N 1
ATOM 785 C CA . LEU A 1 103 ? 2.972 4.240 4.987 1.00 96.81 103 LEU A CA 1
ATOM 786 C C . LEU A 1 103 ? 2.579 5.021 6.234 1.00 96.81 103 LEU A C 1
ATOM 788 O O . LEU A 1 103 ? 3.210 4.886 7.286 1.00 96.81 103 LEU A O 1
ATOM 792 N N . HIS A 1 104 ? 1.505 5.787 6.123 1.00 95.50 104 HIS A N 1
ATOM 793 C CA . HIS A 1 104 ? 0.937 6.531 7.234 1.00 95.50 104 HIS A CA 1
ATOM 794 C C . HIS A 1 104 ? -0.373 5.907 7.694 1.00 95.50 104 HIS A C 1
ATOM 796 O O . HIS A 1 104 ? -1.167 5.412 6.896 1.00 95.50 104 HIS A O 1
ATOM 802 N N . PHE A 1 105 ? -0.618 5.968 8.997 1.00 95.06 105 PHE A N 1
ATOM 803 C CA . PHE A 1 105 ? -1.853 5.504 9.605 1.00 95.06 105 PHE A CA 1
ATOM 804 C C . PHE A 1 105 ? -2.520 6.612 10.401 1.00 95.06 105 PHE A C 1
ATOM 806 O O . PHE A 1 105 ? -1.876 7.257 11.225 1.00 95.06 105 PHE A O 1
ATOM 813 N N . TRP A 1 106 ? -3.833 6.744 10.225 1.00 94.00 106 TRP A N 1
ATOM 814 C CA . TRP A 1 106 ? -4.692 7.544 11.092 1.00 94.00 106 TRP A CA 1
ATOM 815 C C . TRP A 1 106 ? -5.860 6.694 11.556 1.00 94.00 106 TRP A C 1
ATOM 817 O O . TRP A 1 106 ? -6.628 6.163 10.745 1.00 94.00 106 TRP A O 1
ATOM 827 N N . ARG A 1 107 ? -6.024 6.587 12.875 1.00 91.19 107 ARG A N 1
ATOM 828 C CA . ARG A 1 107 ? -7.134 5.847 13.468 1.00 91.19 107 ARG A CA 1
ATOM 829 C C . ARG A 1 107 ? -8.479 6.471 13.144 1.00 91.19 107 ARG A C 1
ATOM 831 O O . ARG A 1 107 ? -9.414 5.717 12.893 1.00 91.19 107 ARG A O 1
ATOM 838 N N . ASP A 1 108 ? -8.564 7.795 13.157 1.00 87.62 108 ASP A N 1
ATOM 839 C CA . ASP A 1 108 ? -9.738 8.536 12.713 1.00 87.62 108 ASP A CA 1
ATOM 840 C C . ASP A 1 108 ? -9.456 9.131 11.334 1.00 87.62 108 ASP A C 1
ATOM 842 O O . ASP A 1 108 ? -8.579 9.978 11.170 1.00 87.62 108 ASP A O 1
ATOM 846 N N . CYS A 1 109 ? -10.180 8.642 10.331 1.00 80.69 109 CYS A N 1
ATOM 847 C CA . CYS A 1 109 ? -10.062 9.119 8.958 1.00 80.69 109 CYS A CA 1
ATOM 848 C C . CYS A 1 109 ? -10.981 10.309 8.641 1.00 80.69 109 CYS A C 1
ATOM 850 O O . CYS A 1 109 ? -11.008 10.753 7.497 1.00 80.69 109 CYS A O 1
ATOM 852 N N . GLY A 1 110 ? -11.779 10.793 9.601 1.00 74.69 110 GLY A N 1
ATOM 853 C CA . GLY A 1 110 ? -12.722 11.900 9.412 1.00 74.69 110 GLY A CA 1
ATOM 854 C C . GLY A 1 110 ? -13.960 11.564 8.570 1.00 74.69 110 GLY A C 1
ATOM 855 O O . GLY A 1 110 ? -14.950 12.283 8.649 1.00 74.69 110 GLY A O 1
ATOM 856 N N . LEU A 1 111 ? -13.949 10.458 7.816 1.00 70.19 111 LEU A N 1
ATOM 857 C CA . LEU A 1 111 ? -15.076 10.035 6.979 1.00 70.19 111 LEU A CA 1
ATOM 858 C C . LEU A 1 111 ? -16.209 9.400 7.792 1.00 70.19 111 LEU A C 1
ATOM 860 O O . LEU A 1 111 ? -17.388 9.646 7.542 1.00 70.19 111 LEU A O 1
ATOM 864 N N . ARG A 1 112 ? -15.864 8.532 8.752 1.00 73.75 112 ARG A N 1
ATOM 865 C CA . ARG A 1 112 ? -16.834 7.804 9.578 1.00 73.75 112 ARG A CA 1
ATOM 866 C C . ARG A 1 112 ? -16.196 7.307 10.869 1.00 73.75 112 ARG A C 1
ATOM 868 O O . ARG A 1 112 ? -15.116 6.724 10.858 1.00 73.75 112 ARG A O 1
ATOM 875 N N . SER A 1 113 ? -16.921 7.435 11.980 1.00 83.06 113 SER A N 1
ATOM 876 C CA . SER A 1 113 ? -16.500 6.842 13.254 1.00 83.06 113 SER A CA 1
ATOM 877 C C . SER A 1 113 ? -16.302 5.324 13.127 1.00 83.06 113 SER A C 1
ATOM 879 O O . SER A 1 113 ? -17.135 4.621 12.547 1.00 83.06 113 SER A O 1
ATOM 881 N N . GLY A 1 114 ? -15.194 4.820 13.675 1.00 87.62 114 GLY A N 1
ATOM 882 C CA . GLY A 1 114 ? -14.819 3.404 13.603 1.00 87.62 114 GLY A CA 1
ATOM 883 C C . GLY A 1 114 ? -14.123 2.991 12.303 1.00 87.62 114 GLY A C 1
ATOM 884 O O . GLY A 1 114 ? -13.917 1.793 12.094 1.00 87.62 114 GLY A O 1
ATOM 885 N N . TYR A 1 115 ? -13.763 3.954 11.449 1.00 90.31 115 TYR A N 1
ATOM 886 C CA . TYR A 1 115 ? -12.940 3.748 10.263 1.00 90.31 115 TYR A CA 1
ATOM 887 C C . TYR A 1 115 ? -11.612 4.479 10.382 1.00 90.31 115 TYR A C 1
ATOM 889 O O . TYR A 1 115 ? -11.533 5.592 10.898 1.00 90.31 115 TYR A O 1
ATOM 897 N N . SER A 1 116 ? -10.586 3.844 9.836 1.00 93.44 116 SER A N 1
ATOM 898 C CA . SER A 1 116 ? -9.212 4.319 9.813 1.00 93.44 116 SER A CA 1
ATOM 899 C C . SER A 1 116 ? -8.700 4.400 8.381 1.00 93.44 116 SER A C 1
ATOM 901 O O . SER A 1 116 ? -9.267 3.781 7.474 1.00 93.44 116 SER A O 1
ATOM 903 N N . ARG A 1 117 ? -7.614 5.150 8.196 1.00 94.38 117 ARG A N 1
ATOM 904 C CA . ARG A 1 117 ? -6.947 5.335 6.909 1.00 94.38 117 ARG A CA 1
ATOM 905 C C . ARG A 1 117 ? -5.516 4.819 6.966 1.00 94.38 117 ARG A C 1
ATOM 907 O O . ARG A 1 117 ? -4.802 5.113 7.926 1.00 94.38 117 ARG A O 1
ATOM 914 N N . LEU A 1 118 ? -5.121 4.084 5.933 1.00 96.19 118 LEU A N 1
ATOM 915 C CA . LEU A 1 118 ? -3.730 3.808 5.593 1.00 96.19 118 LEU A CA 1
ATOM 916 C C . LEU A 1 118 ? -3.410 4.521 4.277 1.00 96.19 118 LEU A C 1
ATOM 918 O O . LEU A 1 118 ? -4.029 4.201 3.269 1.00 96.19 118 LEU A O 1
ATOM 922 N N . ASP A 1 119 ? -2.479 5.465 4.302 1.00 95.31 119 ASP A N 1
ATOM 923 C CA . ASP A 1 119 ? -1.984 6.189 3.120 1.00 95.31 119 ASP A CA 1
ATOM 924 C C . ASP A 1 119 ? -0.651 5.581 2.706 1.00 95.31 119 ASP A C 1
ATOM 926 O O . ASP A 1 119 ? 0.228 5.370 3.547 1.00 95.31 119 ASP A O 1
ATOM 930 N N . PHE A 1 120 ? -0.539 5.265 1.422 1.00 97.38 120 PHE A N 1
ATOM 931 C CA . PHE A 1 120 ? 0.657 4.764 0.771 1.00 97.38 120 PHE A CA 1
ATOM 932 C C . PHE A 1 120 ? 1.150 5.807 -0.232 1.00 97.38 120 PHE A C 1
ATOM 934 O O . PHE A 1 120 ? 0.780 5.756 -1.407 1.00 97.38 120 PHE A O 1
ATOM 941 N N . THR A 1 121 ? 2.017 6.716 0.204 1.00 96.06 121 THR A N 1
ATOM 942 C CA . THR A 1 121 ? 2.540 7.798 -0.637 1.00 96.06 121 THR A CA 1
ATOM 943 C C . THR A 1 121 ? 3.846 7.392 -1.320 1.00 96.06 121 THR A C 1
ATOM 945 O O . THR A 1 121 ? 4.762 6.842 -0.697 1.00 96.06 121 THR A O 1
ATOM 948 N N . ALA A 1 122 ? 3.975 7.675 -2.615 1.00 95.44 122 ALA A N 1
ATOM 949 C CA . ALA A 1 122 ? 5.218 7.469 -3.343 1.00 95.44 122 ALA A CA 1
ATOM 950 C C . ALA A 1 122 ? 6.261 8.557 -3.014 1.00 95.44 122 ALA A C 1
ATOM 952 O O . ALA A 1 122 ? 5.991 9.740 -3.171 1.00 95.44 122 ALA A O 1
ATOM 953 N N . ALA A 1 123 ? 7.493 8.181 -2.647 1.00 93.25 123 ALA A N 1
ATOM 954 C CA . ALA A 1 123 ? 8.534 9.156 -2.278 1.00 93.25 123 ALA A CA 1
ATOM 955 C C . ALA A 1 123 ? 9.141 9.965 -3.437 1.00 93.25 123 ALA A C 1
ATOM 957 O O . ALA A 1 123 ? 9.992 10.829 -3.213 1.00 93.25 123 ALA A O 1
ATOM 958 N N . THR A 1 124 ? 8.815 9.644 -4.691 1.00 93.00 124 THR A N 1
ATOM 959 C CA . THR A 1 124 ? 9.420 10.310 -5.849 1.00 93.00 124 THR A CA 1
ATOM 960 C C . THR A 1 124 ? 8.416 10.496 -6.969 1.00 93.00 124 THR A C 1
ATOM 962 O O . THR A 1 124 ? 7.550 9.659 -7.194 1.00 93.00 124 THR A O 1
ATOM 965 N N . THR A 1 125 ? 8.625 11.527 -7.786 1.00 93.31 125 THR A N 1
ATOM 966 C CA . THR A 1 125 ? 7.803 11.785 -8.978 1.00 93.31 125 THR A CA 1
ATOM 967 C C . THR A 1 125 ? 7.746 10.605 -9.951 1.00 93.31 125 THR A C 1
ATOM 969 O O . THR A 1 125 ? 6.712 10.377 -10.577 1.00 93.31 125 THR A O 1
ATOM 972 N N . SER A 1 126 ? 8.838 9.849 -10.115 1.00 94.31 126 SER A N 1
ATOM 973 C CA . SER A 1 126 ? 8.832 8.666 -10.983 1.00 94.31 126 SER A CA 1
ATOM 974 C C . SER A 1 126 ? 7.961 7.550 -10.403 1.00 94.31 126 SER A C 1
ATOM 976 O O . SER A 1 126 ? 7.245 6.895 -11.157 1.00 94.31 126 SER A O 1
ATOM 978 N N . MET A 1 127 ? 7.971 7.367 -9.080 1.00 95.44 127 MET A N 1
ATOM 979 C CA . MET A 1 127 ? 7.094 6.423 -8.392 1.00 95.44 127 MET A CA 1
ATOM 980 C C . MET A 1 127 ? 5.632 6.880 -8.377 1.00 95.44 127 MET A C 1
ATOM 982 O O . MET A 1 127 ? 4.759 6.055 -8.606 1.00 95.44 127 MET A O 1
ATOM 986 N N . SER A 1 128 ? 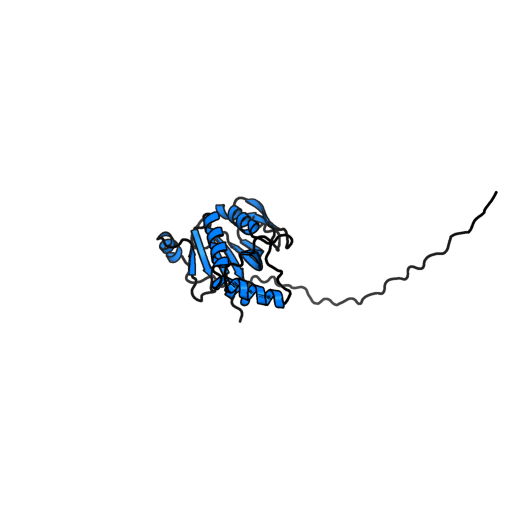5.354 8.171 -8.195 1.00 95.69 128 SER A N 1
ATOM 987 C CA . SER A 1 128 ? 3.995 8.727 -8.262 1.00 95.69 128 SER A CA 1
ATOM 988 C C . SER A 1 128 ? 3.352 8.450 -9.623 1.00 95.69 128 SER A C 1
ATOM 990 O O . SER A 1 128 ? 2.231 7.951 -9.707 1.00 95.69 128 SER A O 1
ATOM 992 N N . ARG A 1 129 ? 4.110 8.649 -10.713 1.00 95.44 129 ARG A N 1
ATOM 993 C CA . ARG A 1 129 ? 3.674 8.269 -12.070 1.00 95.44 129 ARG A CA 1
ATOM 994 C C . ARG A 1 129 ? 3.475 6.765 -12.217 1.00 95.44 129 ARG A C 1
ATOM 996 O O . ARG A 1 129 ? 2.536 6.340 -12.880 1.00 95.44 129 ARG A O 1
ATOM 1003 N N . LEU A 1 130 ? 4.347 5.957 -11.614 1.00 96.94 130 LEU A N 1
ATOM 1004 C CA . LEU A 1 130 ? 4.191 4.504 -11.615 1.00 96.94 130 LEU A CA 1
ATOM 1005 C C . LEU A 1 130 ? 2.892 4.080 -10.906 1.00 96.94 130 LEU A C 1
ATOM 1007 O O . LEU A 1 130 ? 2.169 3.243 -11.440 1.00 96.94 130 LEU A O 1
ATOM 1011 N N . PHE A 1 131 ? 2.589 4.662 -9.742 1.00 96.50 131 PHE A N 1
ATOM 1012 C CA . PHE A 1 131 ? 1.383 4.381 -8.957 1.00 96.50 131 PHE A CA 1
ATOM 1013 C C . PHE A 1 131 ? 0.111 4.718 -9.731 1.00 96.50 131 PHE A C 1
ATOM 1015 O O . PHE A 1 131 ? -0.848 3.945 -9.709 1.00 96.50 131 PHE A O 1
ATOM 1022 N N . GLU A 1 132 ? 0.131 5.831 -10.458 1.00 95.69 132 GLU A N 1
ATOM 1023 C CA . GLU A 1 132 ? -0.970 6.257 -11.313 1.00 95.69 132 GLU A CA 1
ATOM 1024 C C . GLU A 1 132 ? -1.165 5.348 -12.540 1.00 95.69 132 GLU A C 1
ATOM 1026 O O . GLU A 1 132 ? -2.297 4.989 -12.870 1.00 95.69 132 GLU A O 1
ATOM 1031 N N . GLN A 1 133 ? -0.078 4.992 -13.233 1.00 96.56 133 GLN A N 1
ATOM 1032 C CA . GLN A 1 133 ? -0.132 4.424 -14.588 1.00 96.56 133 GLN A CA 1
ATOM 1033 C C . GLN A 1 133 ? -0.105 2.892 -14.629 1.00 96.56 133 GLN A C 1
ATOM 1035 O O . GLN A 1 133 ? -0.568 2.298 -15.606 1.00 96.56 133 GLN A O 1
ATOM 1040 N N . SER A 1 134 ? 0.455 2.229 -13.613 1.00 97.50 134 SER A N 1
ATOM 1041 C CA . SER A 1 134 ? 0.599 0.771 -13.613 1.00 97.50 134 SER A CA 1
ATOM 1042 C C . SER A 1 134 ? -0.679 0.075 -13.151 1.00 97.50 134 SER A C 1
ATOM 1044 O O . SER A 1 134 ? -1.071 0.132 -11.983 1.00 97.50 134 SER A O 1
ATOM 1046 N N . ALA A 1 135 ? -1.291 -0.678 -14.067 1.00 96.62 135 ALA A N 1
ATOM 1047 C CA . ALA A 1 135 ? -2.412 -1.561 -13.762 1.00 96.62 135 ALA A CA 1
ATOM 1048 C C . ALA A 1 135 ? -2.020 -2.677 -12.776 1.00 96.62 135 ALA A C 1
ATOM 1050 O O . ALA A 1 135 ? -2.847 -3.105 -11.974 1.00 96.62 135 ALA A O 1
ATOM 1051 N N . CYS A 1 136 ? -0.765 -3.135 -12.794 1.00 97.00 136 CYS A N 1
ATOM 1052 C CA . CYS A 1 136 ? -0.234 -4.102 -11.838 1.00 97.00 136 CYS A CA 1
ATOM 1053 C C . CYS A 1 136 ? -0.108 -3.525 -10.425 1.00 97.00 136 CYS A C 1
ATOM 1055 O O . CYS A 1 136 ? -0.475 -4.209 -9.469 1.00 97.00 136 CYS A O 1
ATOM 1057 N N . VAL A 1 137 ? 0.366 -2.283 -10.282 1.00 97.19 137 VAL A N 1
ATOM 1058 C CA . VAL A 1 137 ? 0.411 -1.596 -8.980 1.00 97.19 137 VAL A CA 1
ATOM 1059 C C . VAL A 1 137 ? -1.004 -1.375 -8.454 1.00 97.19 137 VAL A C 1
ATOM 1061 O O . VAL A 1 137 ? -1.316 -1.803 -7.342 1.00 97.19 137 VAL A O 1
ATOM 1064 N N . ARG A 1 138 ? -1.897 -0.819 -9.281 1.00 96.38 138 ARG A N 1
ATOM 1065 C CA . ARG A 1 138 ? -3.313 -0.651 -8.929 1.00 96.38 138 ARG A CA 1
ATOM 1066 C C . ARG A 1 138 ? -3.971 -1.973 -8.532 1.00 96.38 138 ARG A C 1
ATOM 1068 O O . ARG A 1 138 ? -4.683 -2.039 -7.532 1.00 96.38 138 ARG A O 1
ATOM 1075 N N . GLY A 1 139 ? -3.722 -3.035 -9.296 1.00 95.94 139 GLY A N 1
ATOM 1076 C CA . GLY A 1 139 ? -4.246 -4.373 -9.031 1.00 95.94 139 GLY A CA 1
ATOM 1077 C C . GLY A 1 139 ? -3.756 -4.948 -7.701 1.00 95.94 139 GLY A C 1
ATOM 1078 O O . GLY A 1 139 ? -4.543 -5.556 -6.982 1.00 95.94 139 GLY A O 1
ATOM 1079 N N . ALA A 1 140 ? -2.496 -4.705 -7.328 1.00 96.62 140 ALA A N 1
ATOM 1080 C CA . ALA A 1 140 ? -1.961 -5.122 -6.034 1.00 96.62 140 ALA A CA 1
ATOM 1081 C C . ALA A 1 140 ? -2.657 -4.407 -4.863 1.00 96.62 140 ALA A C 1
ATOM 1083 O O . ALA A 1 140 ? -3.075 -5.069 -3.913 1.00 96.62 140 ALA A O 1
ATOM 1084 N N . PHE A 1 141 ? -2.856 -3.087 -4.948 1.00 97.12 141 PHE A N 1
ATOM 1085 C CA . PHE A 1 141 ? -3.599 -2.339 -3.926 1.00 97.12 141 PHE A CA 1
ATOM 1086 C C . PHE A 1 141 ? -5.084 -2.715 -3.882 1.00 97.12 141 PHE A C 1
ATOM 1088 O O . PHE A 1 141 ? -5.663 -2.815 -2.804 1.00 97.12 141 PHE A O 1
ATOM 1095 N N . THR A 1 142 ? -5.694 -2.994 -5.034 1.00 94.94 142 THR A N 1
ATOM 1096 C CA . THR A 1 142 ? -7.088 -3.462 -5.110 1.00 94.94 142 THR A CA 1
ATOM 1097 C C . THR A 1 142 ? -7.241 -4.835 -4.455 1.00 94.94 142 THR A C 1
ATOM 1099 O O . THR A 1 142 ? -8.125 -5.025 -3.623 1.00 94.94 142 THR A O 1
ATOM 1102 N N . GLY A 1 143 ? -6.338 -5.777 -4.748 1.00 94.75 143 GLY A N 1
ATOM 1103 C CA . GLY A 1 143 ? -6.322 -7.090 -4.098 1.00 94.75 143 GLY A CA 1
ATOM 1104 C C . GLY A 1 143 ? -6.046 -7.000 -2.594 1.00 94.75 143 GLY A C 1
ATOM 1105 O O . GLY A 1 143 ? -6.653 -7.728 -1.807 1.00 94.75 143 GLY A O 1
ATOM 1106 N N . LEU A 1 144 ? -5.189 -6.063 -2.170 1.00 95.50 144 LEU A N 1
ATOM 1107 C CA . LEU A 1 144 ? -4.990 -5.751 -0.756 1.00 95.50 144 LEU A CA 1
ATOM 1108 C C . LEU A 1 144 ? -6.305 -5.281 -0.119 1.00 95.50 144 LEU A C 1
ATOM 1110 O O . LEU A 1 144 ? -6.710 -5.849 0.896 1.00 95.50 144 LEU A O 1
ATOM 1114 N N . ALA A 1 145 ? -6.984 -4.309 -0.733 1.00 93.62 145 ALA A N 1
ATOM 1115 C CA . ALA A 1 145 ? -8.254 -3.765 -0.263 1.00 93.62 145 ALA A CA 1
ATOM 1116 C C . ALA A 1 145 ? -9.333 -4.849 -0.116 1.00 93.62 145 ALA A C 1
ATOM 1118 O O . ALA A 1 145 ? -9.982 -4.940 0.928 1.00 93.62 145 ALA A O 1
ATOM 1119 N N . GLU A 1 146 ? -9.467 -5.719 -1.116 1.00 93.31 146 GLU A N 1
ATOM 1120 C CA . GLU A 1 146 ? -10.388 -6.855 -1.084 1.00 93.31 146 GLU A CA 1
ATOM 1121 C C . GLU A 1 146 ? -10.048 -7.828 0.058 1.00 93.31 146 GLU A C 1
ATOM 1123 O O . GLU A 1 146 ? -10.912 -8.173 0.866 1.00 93.31 146 GLU A O 1
ATOM 1128 N N . SER A 1 147 ? -8.775 -8.216 0.193 1.00 94.50 147 SER A N 1
ATOM 1129 C CA . SER A 1 147 ? -8.336 -9.216 1.180 1.00 94.50 147 SER A CA 1
ATOM 1130 C C . SER A 1 147 ? -8.562 -8.797 2.640 1.00 94.50 147 SER A C 1
ATOM 1132 O O . SER A 1 147 ? -8.724 -9.645 3.526 1.00 94.50 147 SER A O 1
ATOM 1134 N N . VAL A 1 148 ? -8.584 -7.487 2.905 1.00 93.50 148 VAL A N 1
ATOM 1135 C CA . VAL A 1 148 ? -8.748 -6.933 4.256 1.00 93.50 148 VAL A CA 1
ATOM 1136 C C . VAL A 1 148 ? -10.180 -6.487 4.541 1.00 93.50 148 VAL A C 1
ATOM 1138 O O . VAL A 1 148 ? -10.466 -6.093 5.672 1.00 93.50 148 VAL A O 1
ATOM 1141 N N . GLY A 1 149 ? -11.078 -6.571 3.552 1.00 89.38 149 GLY A N 1
ATOM 1142 C CA . GLY A 1 149 ? -12.442 -6.054 3.655 1.00 89.38 149 GLY A CA 1
ATOM 1143 C C . GLY A 1 149 ? -12.473 -4.533 3.808 1.00 89.38 149 GLY A C 1
ATOM 1144 O O . GLY A 1 149 ? -13.220 -4.013 4.638 1.00 89.38 149 GLY A O 1
ATOM 1145 N N . ALA A 1 150 ? -11.615 -3.826 3.070 1.00 90.69 150 ALA A N 1
ATOM 1146 C CA . ALA A 1 150 ? -11.615 -2.370 3.053 1.00 90.69 150 ALA A CA 1
ATOM 1147 C C . ALA A 1 150 ? -12.936 -1.833 2.490 1.00 90.69 150 ALA A C 1
ATOM 1149 O O . ALA A 1 150 ? -13.552 -2.442 1.614 1.00 90.69 150 ALA A O 1
ATOM 1150 N N . ALA A 1 151 ? -13.350 -0.671 2.988 1.00 87.56 151 ALA A N 1
ATOM 1151 C CA . ALA A 1 151 ? -14.528 0.021 2.483 1.00 87.56 151 ALA A CA 1
ATOM 1152 C C . ALA A 1 151 ? -14.230 0.802 1.205 1.00 87.56 151 ALA A C 1
ATOM 1154 O O . ALA A 1 151 ? -15.114 0.925 0.364 1.00 87.56 151 ALA A O 1
ATOM 1155 N N . CYS A 1 152 ? -13.015 1.339 1.065 1.00 88.44 152 CYS A N 1
ATOM 1156 C CA . CYS A 1 152 ? -12.631 2.106 -0.112 1.00 88.44 152 CYS A CA 1
ATOM 1157 C C . CYS A 1 152 ? -11.116 2.053 -0.353 1.00 88.44 152 CYS A C 1
ATOM 1159 O O . CYS A 1 152 ? -10.336 2.018 0.601 1.00 88.44 152 CYS A O 1
ATOM 1161 N N . LEU A 1 153 ? -10.724 2.079 -1.624 1.00 92.12 153 LEU A N 1
ATOM 1162 C CA . LEU A 1 153 ? -9.374 2.377 -2.091 1.00 92.12 153 LEU A CA 1
ATOM 1163 C C . LEU A 1 153 ? -9.453 3.575 -3.035 1.00 92.12 153 LEU A C 1
ATOM 1165 O O . LEU A 1 153 ? -10.182 3.523 -4.028 1.00 92.12 153 LEU A O 1
ATOM 1169 N N . VAL A 1 154 ? -8.672 4.611 -2.764 1.00 91.94 154 VAL A N 1
ATOM 1170 C CA . VAL A 1 154 ? -8.593 5.827 -3.577 1.00 91.94 154 VAL A CA 1
ATOM 1171 C C . VAL A 1 154 ? -7.166 5.990 -4.078 1.00 91.94 154 VAL A C 1
ATOM 1173 O O . VAL A 1 154 ? -6.224 5.777 -3.327 1.00 91.94 154 VAL A O 1
ATOM 1176 N N . LEU A 1 155 ? -7.001 6.338 -5.348 1.00 93.06 155 LEU A N 1
ATOM 1177 C CA . LEU A 1 155 ? -5.759 6.887 -5.875 1.00 93.06 155 LEU A CA 1
ATOM 1178 C C . LEU A 1 155 ? -5.767 8.388 -5.572 1.00 93.06 155 LEU A C 1
ATOM 1180 O O . LEU A 1 155 ? -6.536 9.123 -6.194 1.00 93.06 155 LEU A O 1
ATOM 1184 N N . ASP A 1 156 ? -4.957 8.796 -4.596 1.00 90.31 156 ASP A N 1
ATOM 1185 C CA . ASP A 1 156 ? -4.751 10.195 -4.208 1.00 90.31 156 ASP A CA 1
ATOM 1186 C C . ASP A 1 156 ? -3.781 10.836 -5.203 1.00 90.31 156 ASP A C 1
ATOM 1188 O O . ASP A 1 156 ? -2.654 10.355 -5.388 1.00 90.31 156 ASP A O 1
ATOM 1192 N N . ARG A 1 157 ? -4.238 11.896 -5.874 1.00 89.44 157 ARG A N 1
ATOM 1193 C CA . ARG A 1 157 ? -3.427 12.692 -6.803 1.00 89.44 157 ARG A CA 1
ATOM 1194 C C . ARG A 1 157 ? -3.128 14.083 -6.247 1.00 89.44 157 ARG A C 1
ATOM 1196 O O . ARG A 1 157 ? -2.965 15.030 -7.010 1.00 89.44 157 ARG A O 1
ATOM 1203 N N . GLU A 1 158 ? -3.104 14.225 -4.926 1.00 83.31 158 GLU A N 1
ATOM 1204 C CA . GLU A 1 158 ? -2.890 15.491 -4.222 1.00 83.31 158 GLU A CA 1
ATOM 1205 C C . GLU A 1 158 ? -3.866 16.601 -4.655 1.00 83.31 158 GLU A C 1
ATOM 1207 O O . GLU A 1 158 ? -3.520 17.784 -4.693 1.00 83.31 158 GLU A O 1
ATOM 1212 N N . GLY A 1 159 ? -5.108 16.233 -4.984 1.00 71.00 159 GLY A N 1
ATOM 1213 C CA . GLY A 1 159 ? -6.124 17.171 -5.463 1.00 71.00 159 GLY A CA 1
ATOM 1214 C C . GLY A 1 159 ? -6.193 17.346 -6.986 1.00 71.00 159 GLY A C 1
ATOM 1215 O O . GLY A 1 159 ? -7.075 18.065 -7.456 1.00 71.00 159 GLY A O 1
ATOM 1216 N N . ASP A 1 160 ? -5.368 16.642 -7.772 1.00 70.19 160 ASP A N 1
ATOM 1217 C CA . ASP A 1 160 ? -5.435 16.618 -9.247 1.00 70.19 160 ASP A CA 1
ATOM 1218 C C . ASP A 1 160 ? -6.507 15.644 -9.800 1.00 70.19 160 ASP A C 1
ATOM 1220 O O . ASP A 1 160 ? -6.395 15.124 -10.913 1.00 70.19 160 ASP A O 1
ATOM 1224 N N . GLY A 1 161 ? -7.575 15.388 -9.040 1.00 68.31 161 GLY A N 1
ATOM 1225 C CA . GLY A 1 161 ? -8.659 14.483 -9.435 1.00 68.31 161 GLY A CA 1
ATOM 1226 C C . GLY A 1 161 ? -8.458 13.061 -8.918 1.00 68.31 161 GLY A C 1
ATOM 1227 O O . GLY A 1 161 ? -8.142 12.137 -9.677 1.00 68.31 161 GLY A O 1
ATOM 1228 N N . ASP A 1 162 ? -8.670 12.900 -7.614 1.00 82.00 162 ASP A N 1
ATOM 1229 C CA . ASP A 1 162 ? -8.611 11.612 -6.929 1.00 82.00 162 ASP A CA 1
ATOM 1230 C C . ASP A 1 162 ? -9.585 10.608 -7.558 1.00 82.00 162 ASP A C 1
ATOM 1232 O O . ASP A 1 162 ? -10.688 10.950 -7.997 1.00 82.00 162 ASP A O 1
ATOM 1236 N N . GLU A 1 163 ? -9.173 9.344 -7.621 1.00 83.19 163 GLU A N 1
ATOM 1237 C CA . GLU A 1 163 ? -9.920 8.298 -8.318 1.00 83.19 163 GLU A CA 1
ATOM 1238 C C . GLU A 1 163 ? -10.215 7.119 -7.397 1.00 83.19 163 GLU A C 1
ATOM 1240 O O . GLU A 1 163 ? -9.313 6.450 -6.895 1.00 83.19 163 GLU A O 1
ATOM 1245 N N . VAL A 1 164 ? -11.497 6.801 -7.225 1.00 82.94 164 VAL A N 1
ATOM 1246 C CA . VAL A 1 164 ? -11.915 5.602 -6.493 1.00 82.94 164 VAL A CA 1
ATOM 1247 C C . VAL A 1 164 ? -11.565 4.360 -7.310 1.00 82.94 164 VAL A C 1
ATOM 1249 O O . VAL A 1 164 ? -12.107 4.128 -8.389 1.00 82.94 164 VAL A O 1
ATOM 1252 N N . CYS A 1 165 ? -10.675 3.537 -6.768 1.00 80.50 165 CYS A N 1
ATOM 1253 C CA . CYS A 1 165 ? -10.218 2.296 -7.384 1.00 80.50 165 CYS A CA 1
ATOM 1254 C C . CYS A 1 165 ? -11.014 1.067 -6.904 1.00 80.50 165 CYS A C 1
ATOM 1256 O O . CYS A 1 165 ? -11.091 0.077 -7.630 1.00 80.50 165 CYS A O 1
ATOM 1258 N N . TRP A 1 166 ? -11.603 1.113 -5.699 1.00 80.44 166 TRP A N 1
ATOM 1259 C CA . TRP A 1 166 ? -12.391 0.019 -5.108 1.00 80.44 166 TRP A CA 1
ATOM 1260 C C . TRP A 1 166 ? -13.358 0.533 -4.022 1.00 80.44 166 TRP A C 1
ATOM 1262 O O . TRP A 1 166 ? -12.959 1.435 -3.288 1.00 80.44 166 TRP A O 1
ATOM 1272 N N . PRO A 1 167 ? -14.563 -0.052 -3.834 1.00 69.88 167 PRO A N 1
ATOM 1273 C CA . PRO A 1 167 ? -15.201 -1.072 -4.670 1.00 69.88 167 PRO A CA 1
ATOM 1274 C C . PRO A 1 167 ? -15.595 -0.515 -6.042 1.00 69.88 167 PRO A C 1
ATOM 1276 O O . PRO A 1 167 ? -15.859 0.676 -6.192 1.00 69.88 167 PRO A O 1
ATOM 1279 N N . ALA A 1 168 ? -15.640 -1.385 -7.054 1.00 54.34 168 ALA A N 1
ATOM 1280 C CA . ALA A 1 168 ? -16.069 -1.027 -8.405 1.00 54.34 168 ALA A CA 1
ATOM 1281 C C . ALA A 1 168 ? -17.589 -0.744 -8.445 1.00 54.34 168 ALA A C 1
ATOM 1283 O O . ALA A 1 168 ? -18.376 -1.584 -8.870 1.00 54.34 168 ALA A O 1
ATOM 1284 N N . GLY A 1 169 ? -17.997 0.442 -7.983 1.00 47.00 169 GLY A N 1
ATOM 1285 C CA . GLY A 1 169 ? -19.377 0.941 -8.005 1.00 47.00 169 GLY A CA 1
ATOM 1286 C C . GLY A 1 169 ? -20.291 0.404 -6.889 1.00 47.00 169 GLY A C 1
ATOM 1287 O O . GLY A 1 169 ? -20.357 -0.795 -6.635 1.00 47.00 169 GLY A O 1
ATOM 1288 N N . GLY A 1 170 ? -21.048 1.300 -6.242 1.00 41.75 170 GLY A N 1
ATOM 1289 C CA . GLY A 1 170 ? -22.102 0.961 -5.271 1.00 41.75 170 GLY A CA 1
ATOM 1290 C C . GLY A 1 170 ? -22.365 2.079 -4.252 1.00 41.75 170 GLY A C 1
ATOM 1291 O O . GLY A 1 170 ? -21.424 2.695 -3.765 1.00 41.75 170 GLY A O 1
ATOM 1292 N N . GLY A 1 171 ? -23.640 2.340 -3.930 1.00 48.88 171 GLY A N 1
ATOM 1293 C CA . GLY A 1 171 ? -24.145 3.507 -3.175 1.00 48.88 171 GLY A CA 1
ATOM 1294 C C . GLY A 1 171 ? -23.608 3.743 -1.754 1.00 48.88 171 GLY A C 1
ATOM 1295 O O . GLY A 1 171 ? -23.863 4.802 -1.188 1.00 48.88 171 GLY A O 1
ATOM 1296 N N . ASP A 1 172 ? -22.802 2.837 -1.198 1.00 49.88 172 ASP A N 1
ATOM 1297 C CA . ASP A 1 172 ? -22.018 3.121 0.015 1.00 49.88 172 ASP A CA 1
ATOM 1298 C C . ASP A 1 172 ? -20.963 4.223 -0.228 1.00 49.88 172 ASP A C 1
ATOM 1300 O O . ASP A 1 172 ? -20.588 4.941 0.700 1.00 49.88 172 ASP A O 1
ATOM 1304 N N . LEU A 1 173 ? -20.543 4.420 -1.487 1.00 48.66 173 LEU A N 1
ATOM 1305 C CA . LEU A 1 173 ? -19.655 5.505 -1.915 1.00 48.66 173 LEU A CA 1
ATOM 1306 C C . LEU A 1 173 ? -20.338 6.874 -1.964 1.00 48.66 173 LEU A C 1
ATOM 1308 O O . LEU A 1 173 ? -19.668 7.849 -1.674 1.00 48.66 173 LEU A O 1
ATOM 1312 N N . GLU A 1 174 ? -21.638 6.986 -2.262 1.00 45.66 174 GLU A N 1
ATOM 1313 C CA . GLU A 1 174 ? -22.356 8.272 -2.129 1.00 45.66 174 GLU A CA 1
ATOM 1314 C C . GLU A 1 174 ? -22.414 8.701 -0.659 1.00 45.66 174 GLU A C 1
ATOM 1316 O O . GLU A 1 174 ? -22.252 9.876 -0.345 1.00 45.66 174 GLU A O 1
ATOM 1321 N N . ALA A 1 175 ? -22.563 7.739 0.256 1.00 50.19 175 ALA A N 1
ATOM 1322 C CA . ALA A 1 175 ? -22.515 7.997 1.688 1.00 50.19 175 ALA A CA 1
ATOM 1323 C C . ALA A 1 175 ? -21.098 8.345 2.180 1.00 50.19 175 ALA A C 1
ATOM 1325 O O . ALA A 1 175 ? -20.969 9.204 3.044 1.00 50.19 175 ALA A O 1
ATOM 1326 N N . LEU A 1 176 ? -20.037 7.735 1.639 1.00 51.56 176 LEU A N 1
ATOM 1327 C CA . LEU A 1 176 ? -18.640 8.076 1.964 1.00 51.56 176 LEU A CA 1
ATOM 1328 C C . LEU A 1 176 ? -18.183 9.397 1.317 1.00 51.56 176 LEU A C 1
ATOM 1330 O O . LEU A 1 176 ? -17.556 10.212 1.985 1.00 51.56 176 LEU A O 1
ATOM 1334 N N . ALA A 1 177 ? -18.551 9.645 0.059 1.00 47.19 177 ALA A N 1
ATOM 1335 C CA . ALA A 1 177 ? -18.243 10.864 -0.688 1.00 47.19 177 ALA A CA 1
ATOM 1336 C C . ALA A 1 177 ? -19.023 12.083 -0.172 1.00 47.19 177 ALA A C 1
ATOM 1338 O O . ALA A 1 177 ? -18.474 13.178 -0.148 1.00 47.19 177 ALA A O 1
ATOM 1339 N N . ALA A 1 178 ? -20.256 11.911 0.328 1.00 49.44 178 ALA A N 1
ATOM 1340 C CA . ALA A 1 178 ? -20.997 12.984 1.003 1.00 49.44 178 ALA A CA 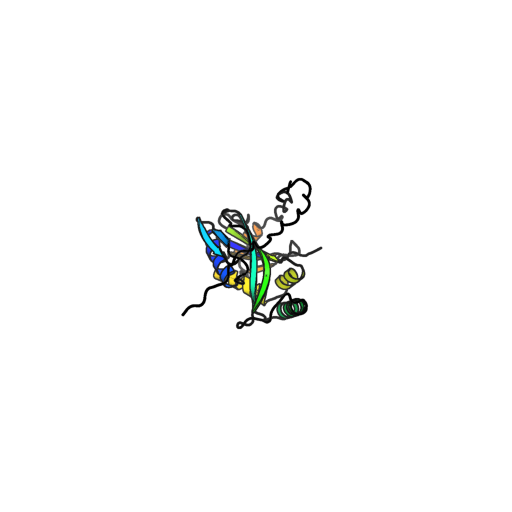1
ATOM 1341 C C . ALA A 1 178 ? -20.322 13.475 2.299 1.00 49.44 178 ALA A C 1
ATOM 1343 O O . ALA A 1 178 ? -20.628 14.568 2.769 1.00 49.44 178 ALA A O 1
ATOM 1344 N N . HIS A 1 179 ? -19.423 12.671 2.876 1.00 47.59 179 HIS A N 1
ATOM 1345 C CA . HIS A 1 179 ? -18.642 13.004 4.071 1.00 47.59 179 HIS A CA 1
ATOM 1346 C C . HIS A 1 179 ? -17.162 13.226 3.756 1.00 47.59 179 HIS A C 1
ATOM 1348 O O . HIS A 1 179 ? -16.372 13.402 4.684 1.00 47.59 179 HIS A O 1
ATOM 1354 N N . TRP A 1 180 ? -16.775 13.223 2.474 1.00 50.31 180 TRP A N 1
ATOM 1355 C CA . TRP A 1 180 ? -15.427 13.599 2.083 1.00 50.31 180 TRP A CA 1
ATOM 1356 C C . TRP A 1 180 ? -15.223 15.058 2.487 1.00 50.31 180 TRP A C 1
ATOM 1358 O O . TRP A 1 180 ? -15.955 15.926 2.003 1.00 50.31 180 TRP A O 1
ATOM 1368 N N . PRO A 1 181 ? -14.293 15.371 3.400 1.00 42.19 181 PRO A N 1
ATOM 1369 C CA . PRO A 1 181 ? -14.022 16.759 3.697 1.00 42.19 181 PRO A CA 1
ATOM 1370 C C . PRO A 1 181 ? -13.488 17.398 2.411 1.00 42.19 181 PRO A C 1
ATOM 1372 O O . PRO A 1 181 ? -12.447 16.996 1.900 1.00 42.19 181 PRO A O 1
ATOM 1375 N N . GLU A 1 182 ? -14.173 18.425 1.900 1.00 41.06 182 GLU A N 1
ATOM 1376 C CA . GLU A 1 182 ? -13.722 19.246 0.756 1.00 41.06 182 GLU A CA 1
ATOM 1377 C C . GLU A 1 182 ? -12.362 19.925 1.002 1.00 41.06 182 GLU A C 1
ATOM 1379 O O . GLU A 1 182 ? -11.823 20.620 0.149 1.00 41.06 182 GLU A O 1
ATOM 1384 N N . THR A 1 183 ? -11.771 19.720 2.172 1.00 38.91 183 THR A N 1
ATOM 1385 C CA . THR A 1 183 ? -10.431 20.152 2.516 1.00 38.91 183 THR A CA 1
ATOM 1386 C C . THR A 1 183 ? -9.812 19.124 3.451 1.00 38.91 183 THR A C 1
ATOM 1388 O O . THR A 1 183 ? -10.259 18.924 4.581 1.00 38.91 183 THR A O 1
ATOM 1391 N N . ARG A 1 184 ? -8.724 18.499 2.988 1.00 40.50 184 ARG A N 1
ATOM 1392 C CA . ARG A 1 184 ? -7.673 17.966 3.861 1.00 40.50 184 ARG A CA 1
ATOM 1393 C C . ARG A 1 184 ? -7.431 19.040 4.937 1.00 40.50 184 ARG A C 1
ATOM 1395 O O . ARG A 1 184 ? -7.271 20.204 4.550 1.00 40.50 184 ARG A O 1
ATOM 1402 N N . PRO A 1 185 ? -7.409 18.747 6.255 1.00 32.56 185 PRO A N 1
ATOM 1403 C CA . PRO A 1 185 ? -6.751 19.679 7.155 1.00 32.56 185 PRO A CA 1
ATOM 1404 C C . PRO A 1 185 ? -5.363 19.853 6.557 1.00 32.56 185 PRO A C 1
ATOM 1406 O O . PRO A 1 185 ? -4.651 18.861 6.369 1.00 32.56 185 PRO A O 1
ATOM 1409 N N . ALA A 1 186 ? -5.052 21.081 6.122 1.00 30.80 186 ALA A N 1
ATOM 1410 C CA . ALA A 1 186 ? -3.740 21.401 5.593 1.00 30.80 186 ALA A CA 1
ATOM 1411 C C . ALA A 1 186 ? -2.741 20.727 6.523 1.00 30.80 186 ALA A C 1
ATOM 1413 O O . ALA A 1 186 ? -2.922 20.802 7.742 1.00 30.80 186 ALA A O 1
ATOM 1414 N N . ALA A 1 187 ? -1.762 20.015 5.966 1.00 39.62 187 ALA A N 1
ATOM 1415 C CA . ALA A 1 187 ? -0.613 19.612 6.746 1.00 39.62 187 ALA A CA 1
ATOM 1416 C C . ALA A 1 187 ? -0.053 20.914 7.327 1.00 39.62 187 ALA A C 1
ATOM 1418 O O . ALA A 1 187 ? 0.651 21.659 6.652 1.00 39.62 187 ALA A O 1
ATOM 1419 N N . THR A 1 188 ? -0.493 21.278 8.531 1.00 31.97 188 THR A N 1
ATOM 1420 C CA . THR A 1 188 ? 0.066 22.396 9.253 1.00 31.97 188 THR A CA 1
ATOM 1421 C C . THR A 1 188 ? 1.475 21.934 9.500 1.00 31.97 188 THR A C 1
ATOM 1423 O O . THR A 1 188 ? 1.701 20.962 10.222 1.00 31.97 188 THR A O 1
ATOM 1426 N N . ASP A 1 189 ? 2.383 22.606 8.811 1.00 31.98 189 ASP A N 1
ATOM 1427 C CA . ASP A 1 189 ? 3.832 22.454 8.755 1.00 31.98 189 ASP A CA 1
ATOM 1428 C C . ASP A 1 189 ? 4.499 22.674 10.139 1.00 31.98 189 ASP A C 1
ATOM 1430 O O . ASP A 1 189 ? 5.637 23.122 10.249 1.00 31.98 189 ASP A O 1
ATOM 1434 N N . ASP A 1 190 ? 3.777 22.388 11.227 1.00 33.06 190 ASP A N 1
ATOM 1435 C CA . ASP A 1 190 ? 4.085 22.752 12.608 1.00 33.06 190 ASP A CA 1
ATOM 1436 C C . ASP A 1 190 ? 4.351 21.529 13.501 1.00 33.06 190 ASP A C 1
ATOM 1438 O O . ASP A 1 190 ? 4.284 21.588 14.726 1.00 33.06 190 ASP A O 1
ATOM 1442 N N . CYS A 1 191 ? 4.708 20.399 12.888 1.00 27.66 191 CYS A N 1
ATOM 1443 C CA . CYS A 1 191 ? 5.353 19.278 13.573 1.00 27.66 191 CYS A CA 1
ATOM 1444 C C . CYS A 1 191 ? 6.591 18.786 12.815 1.00 27.66 191 CYS A C 1
ATOM 1446 O O . CYS A 1 191 ? 6.840 17.591 12.686 1.00 27.66 191 CYS A O 1
ATOM 1448 N N . ARG A 1 192 ? 7.447 19.719 12.379 1.00 27.83 192 ARG A N 1
ATOM 1449 C CA . ARG A 1 192 ? 8.885 19.425 12.385 1.00 27.83 192 ARG A CA 1
ATOM 1450 C C . ARG A 1 192 ? 9.355 19.480 13.837 1.00 27.83 192 ARG A C 1
ATOM 1452 O O . ARG A 1 192 ? 9.167 20.521 14.472 1.00 27.83 192 ARG A O 1
ATOM 1459 N N . PRO A 1 193 ? 10.029 18.455 14.384 1.00 27.23 193 PRO A N 1
ATOM 1460 C CA . PRO A 1 193 ? 10.815 18.680 15.582 1.00 27.23 193 PRO A CA 1
ATOM 1461 C C . PRO A 1 193 ? 11.819 19.794 15.267 1.00 27.23 193 PRO A C 1
ATOM 1463 O O . PRO A 1 193 ? 12.666 19.663 14.381 1.00 27.23 193 PRO A O 1
ATOM 1466 N N . ARG A 1 194 ? 11.712 20.920 15.986 1.00 26.97 194 ARG A N 1
ATOM 1467 C CA . ARG A 1 194 ? 12.799 21.894 16.095 1.00 26.97 194 ARG A CA 1
ATOM 1468 C C . ARG A 1 194 ? 14.008 21.136 16.626 1.00 26.97 194 ARG A C 1
ATOM 1470 O O . ARG A 1 194 ? 14.151 20.941 17.829 1.00 26.97 194 ARG A O 1
ATOM 1477 N N . SER A 1 195 ? 14.902 20.737 15.734 1.00 31.62 195 SER A N 1
ATOM 1478 C CA . SER A 1 195 ? 16.261 20.364 16.084 1.00 31.62 195 SER A CA 1
ATOM 1479 C C . SER A 1 195 ? 16.994 21.628 16.539 1.00 31.62 195 SER A C 1
ATOM 1481 O O . SER A 1 195 ? 17.766 22.230 15.796 1.00 31.62 195 SER A O 1
ATOM 1483 N N . THR A 1 196 ? 16.748 22.062 17.774 1.00 32.72 196 THR A N 1
ATOM 1484 C CA . THR A 1 196 ? 17.704 22.877 18.523 1.00 32.72 196 THR A CA 1
ATOM 1485 C C . THR A 1 196 ? 18.820 21.959 19.003 1.00 32.72 196 THR A C 1
ATOM 1487 O O . THR A 1 196 ? 18.890 21.603 20.174 1.00 32.72 196 THR A O 1
ATOM 1490 N N . LEU A 1 197 ? 19.702 21.570 18.084 1.00 34.19 197 LEU A N 1
ATOM 1491 C CA . LEU A 1 197 ? 21.067 21.216 18.445 1.00 34.19 197 LEU A CA 1
ATOM 1492 C C . LEU A 1 197 ? 21.926 22.426 18.117 1.00 34.19 197 LEU A C 1
ATOM 1494 O O . LEU A 1 197 ? 22.194 22.758 16.962 1.00 34.19 197 LEU A O 1
ATOM 1498 N N . GLY A 1 198 ? 22.259 23.140 19.189 1.00 29.00 198 GLY A N 1
ATOM 1499 C CA . GLY A 1 198 ? 23.165 24.262 19.163 1.00 29.00 198 GLY A CA 1
ATOM 1500 C C . GLY A 1 198 ? 24.477 23.879 18.491 1.00 29.00 198 GLY A C 1
ATOM 1501 O O . GLY A 1 198 ? 25.041 22.809 18.714 1.00 29.00 198 GLY A O 1
ATOM 1502 N N . ARG A 1 199 ? 24.968 24.817 17.685 1.00 36.53 199 ARG A N 1
ATOM 1503 C CA . ARG A 1 199 ? 26.387 24.964 17.395 1.00 36.53 199 ARG A CA 1
ATOM 1504 C C . ARG A 1 199 ? 27.158 24.946 18.717 1.00 36.53 199 ARG A C 1
ATOM 1506 O O . ARG A 1 199 ? 27.207 25.958 19.410 1.00 36.53 199 ARG A O 1
ATOM 1513 N N . THR A 1 200 ? 27.816 23.835 19.005 1.00 33.34 200 THR A N 1
ATOM 1514 C CA . THR A 1 200 ? 28.936 23.795 19.943 1.00 33.34 200 THR A CA 1
ATOM 1515 C C . THR A 1 200 ? 30.083 23.090 19.237 1.00 33.34 200 THR A C 1
ATOM 1517 O O . THR A 1 200 ? 29.887 22.087 18.555 1.00 33.34 200 THR A O 1
ATOM 1520 N N . GLY A 1 201 ? 31.248 23.728 19.284 1.00 29.73 201 GLY A N 1
ATOM 1521 C CA . GLY A 1 201 ? 32.355 23.518 18.364 1.00 29.73 201 GLY A CA 1
ATOM 1522 C C . GLY A 1 201 ? 32.916 22.101 18.316 1.00 29.73 201 GLY A C 1
ATOM 1523 O O . GLY A 1 201 ? 32.934 21.367 19.297 1.00 29.73 201 GLY A O 1
ATOM 1524 N N . MET A 1 202 ? 33.441 21.783 17.136 1.00 29.38 202 MET A N 1
ATOM 1525 C CA . MET A 1 202 ? 34.355 20.678 16.870 1.00 29.38 202 MET A CA 1
ATOM 1526 C C . MET A 1 202 ? 35.530 20.677 17.862 1.00 29.38 202 MET A C 1
ATOM 1528 O O . MET A 1 202 ? 36.289 21.651 17.880 1.00 29.38 202 MET A O 1
ATOM 1532 N N . PRO A 1 203 ? 35.775 19.586 18.604 1.00 33.00 203 PRO A N 1
ATOM 1533 C CA . PRO A 1 203 ? 37.102 19.289 19.097 1.00 33.00 203 PRO A CA 1
ATOM 1534 C C . PRO A 1 203 ? 37.890 18.520 18.029 1.00 33.00 203 PRO A C 1
ATOM 1536 O O . PRO A 1 203 ? 37.452 17.522 17.458 1.00 33.00 203 PRO A O 1
ATOM 1539 N N . ARG A 1 204 ? 39.071 19.070 17.754 1.00 31.41 204 ARG A N 1
ATOM 1540 C CA . ARG A 1 204 ? 40.165 18.540 16.938 1.00 31.41 204 ARG A CA 1
ATOM 1541 C C . ARG A 1 204 ? 40.474 17.084 17.309 1.00 31.41 204 ARG A C 1
ATOM 1543 O O . ARG A 1 204 ? 40.545 16.756 18.487 1.00 31.41 204 ARG A O 1
ATOM 1550 N N . ALA A 1 205 ? 40.731 16.256 16.299 1.00 32.25 205 ALA A N 1
ATOM 1551 C CA . ALA A 1 205 ? 41.252 14.906 16.469 1.00 32.25 205 ALA A CA 1
ATOM 1552 C C . ALA A 1 205 ? 42.600 14.931 17.213 1.00 32.25 205 ALA A C 1
ATOM 1554 O O . ALA A 1 205 ? 43.564 15.532 16.734 1.00 32.25 205 ALA A O 1
ATOM 1555 N N . GLU A 1 206 ? 42.657 14.273 18.369 1.00 33.78 206 GLU A N 1
ATOM 1556 C CA . GLU A 1 206 ? 43.908 13.937 19.044 1.00 33.78 206 GLU A CA 1
ATOM 1557 C C . GLU A 1 206 ? 44.494 12.642 18.446 1.00 33.78 206 GLU A C 1
ATOM 1559 O O . GLU A 1 206 ? 43.748 11.700 18.153 1.00 33.78 206 GLU A O 1
ATOM 1564 N N . PRO A 1 207 ? 45.817 12.574 18.220 1.00 35.47 207 PRO A N 1
ATOM 1565 C CA . PRO A 1 207 ? 46.462 11.396 17.654 1.00 35.47 207 PRO A CA 1
ATOM 1566 C C . PRO A 1 207 ? 46.546 10.244 18.669 1.00 35.47 207 PRO A C 1
ATOM 1568 O O . PRO A 1 207 ? 46.886 10.441 19.835 1.00 35.47 207 PRO A O 1
ATOM 1571 N N . LYS A 1 208 ? 46.267 9.022 18.191 1.00 38.31 208 LYS A N 1
ATOM 1572 C CA . LYS A 1 208 ? 46.433 7.756 18.928 1.00 38.31 208 LYS A CA 1
ATOM 1573 C C . LYS A 1 208 ? 47.858 7.620 19.499 1.00 38.31 208 LYS A C 1
ATOM 1575 O O . LYS A 1 208 ? 48.809 7.880 18.763 1.00 38.31 208 LYS A O 1
ATOM 1580 N N . PRO A 1 209 ? 48.024 7.135 20.742 1.00 37.06 209 PRO A N 1
ATOM 1581 C CA . PRO A 1 209 ? 49.339 6.832 21.291 1.00 37.06 209 PRO A CA 1
ATOM 1582 C C . PRO A 1 209 ? 49.928 5.539 20.703 1.00 37.06 209 PRO A C 1
ATOM 1584 O O . PRO A 1 209 ? 49.247 4.518 20.583 1.00 37.06 209 PRO A O 1
ATOM 1587 N N . ASP A 1 210 ? 51.217 5.622 20.367 1.00 35.94 210 ASP A N 1
ATOM 1588 C CA . ASP A 1 210 ? 52.118 4.528 20.000 1.00 35.94 210 ASP A CA 1
ATOM 1589 C C . ASP A 1 210 ? 52.128 3.434 21.077 1.00 35.94 210 ASP A C 1
ATOM 1591 O O . ASP A 1 210 ? 52.607 3.644 22.195 1.00 35.94 210 ASP A O 1
ATOM 1595 N N . ILE A 1 211 ? 51.669 2.234 20.725 1.00 40.62 211 ILE A N 1
ATOM 1596 C CA . ILE A 1 211 ? 51.947 1.028 21.506 1.00 40.62 211 ILE A CA 1
ATOM 1597 C C . ILE A 1 211 ? 53.273 0.469 20.990 1.00 40.62 211 ILE A C 1
ATOM 1599 O O . ILE A 1 211 ? 53.327 -0.197 19.956 1.00 40.62 211 ILE A O 1
ATOM 1603 N N . ARG A 1 212 ? 54.361 0.760 21.710 1.00 38.81 212 ARG A N 1
ATOM 1604 C CA . ARG A 1 212 ? 55.635 0.052 21.535 1.00 38.81 212 ARG A CA 1
ATOM 1605 C C . ARG A 1 212 ? 55.490 -1.373 22.087 1.00 38.81 212 ARG A C 1
ATOM 1607 O O . ARG A 1 212 ? 55.049 -1.512 23.226 1.00 38.81 212 ARG A O 1
ATOM 1614 N N . PRO A 1 213 ? 55.892 -2.420 21.351 1.00 40.69 213 PRO A N 1
ATOM 1615 C CA . PRO A 1 213 ? 56.010 -3.751 21.926 1.00 40.69 213 PRO A CA 1
ATOM 1616 C C . PRO A 1 213 ? 57.250 -3.808 22.827 1.00 40.69 213 PRO A C 1
ATOM 1618 O O . PRO A 1 213 ? 58.378 -3.597 22.372 1.00 40.69 213 PRO A O 1
ATOM 1621 N N . GLU A 1 214 ? 57.028 -4.071 24.114 1.00 41.59 214 GLU A N 1
ATOM 1622 C CA . GLU A 1 214 ? 58.087 -4.408 25.059 1.00 41.59 214 GLU A CA 1
ATOM 1623 C C . GLU A 1 214 ? 58.787 -5.707 24.649 1.00 41.59 214 GLU A C 1
ATOM 1625 O O . GLU A 1 214 ? 58.180 -6.691 24.223 1.00 41.59 214 GLU A O 1
ATOM 1630 N N . GLN A 1 215 ? 60.108 -5.667 24.775 1.00 39.69 215 GLN A N 1
ATOM 1631 C CA . GLN A 1 215 ? 61.009 -6.788 24.593 1.00 39.69 215 GLN A CA 1
ATOM 1632 C C . GLN A 1 215 ? 60.919 -7.742 25.785 1.00 39.69 215 GLN A C 1
ATOM 1634 O O . GLN A 1 215 ? 60.898 -7.294 26.928 1.00 39.69 215 GLN A O 1
ATOM 1639 N N . GLY A 1 216 ? 60.979 -9.051 25.533 1.00 36.69 216 GLY A N 1
ATOM 1640 C CA . GLY A 1 216 ? 61.199 -10.017 26.609 1.00 36.69 216 GLY A CA 1
ATOM 1641 C C . GLY A 1 216 ? 60.864 -11.461 26.261 1.00 36.69 216 GLY A C 1
ATOM 1642 O O . GLY A 1 216 ? 59.959 -12.030 26.855 1.00 36.69 216 GLY A O 1
ATOM 1643 N N . ILE A 1 217 ? 61.605 -12.082 25.338 1.00 46.50 217 ILE A N 1
ATOM 1644 C CA . ILE A 1 217 ? 61.681 -13.551 25.267 1.00 46.50 217 ILE A CA 1
ATOM 1645 C C . ILE A 1 217 ? 63.157 -13.945 25.393 1.00 46.50 217 ILE A C 1
ATOM 1647 O O . ILE A 1 217 ? 63.919 -13.723 24.448 1.00 46.50 217 ILE A O 1
ATOM 1651 N N . PRO A 1 218 ? 63.602 -14.508 26.530 1.00 51.78 218 PRO A N 1
ATOM 1652 C CA . PRO A 1 218 ? 64.912 -15.133 26.608 1.00 51.78 218 PRO A CA 1
ATOM 1653 C C . PRO A 1 218 ? 64.893 -16.491 25.888 1.00 51.78 218 PRO A C 1
ATOM 1655 O O . PRO A 1 218 ? 63.983 -17.302 26.061 1.00 51.78 218 PRO A O 1
ATOM 1658 N N . ARG A 1 219 ? 65.915 -16.718 25.057 1.00 40.84 219 ARG A N 1
ATOM 1659 C CA . ARG A 1 219 ? 66.185 -17.988 24.373 1.00 40.84 219 ARG A CA 1
ATOM 1660 C C . ARG A 1 219 ? 66.719 -19.043 25.351 1.00 40.84 219 ARG A C 1
ATOM 1662 O O . ARG A 1 219 ? 67.688 -18.755 26.040 1.00 40.84 219 ARG A O 1
ATOM 1669 N N . SER A 1 220 ? 66.123 -20.236 25.257 1.00 46.75 220 SER A N 1
ATOM 1670 C CA . SER A 1 220 ? 66.651 -21.609 25.425 1.00 46.75 220 SER A CA 1
ATOM 1671 C C . SER A 1 220 ? 67.395 -22.000 26.719 1.00 46.75 220 SER A C 1
ATOM 1673 O O . SER A 1 220 ? 68.079 -21.201 27.348 1.00 46.75 220 SER A O 1
ATOM 1675 N N . PRO A 1 221 ? 67.311 -23.290 27.090 1.00 56.94 221 PRO A N 1
ATOM 1676 C CA . PRO A 1 221 ? 68.359 -24.188 26.607 1.00 56.94 221 PRO A CA 1
ATOM 1677 C C . PRO A 1 221 ? 67.828 -25.510 26.040 1.00 56.94 221 PRO A C 1
ATOM 1679 O O . PRO A 1 221 ? 66.867 -26.097 26.531 1.00 56.94 221 PRO A O 1
ATOM 1682 N N . GLU A 1 222 ? 68.505 -25.961 24.989 1.00 47.44 222 GLU A N 1
ATOM 1683 C CA . GLU A 1 222 ? 68.539 -27.355 24.565 1.00 47.44 222 GLU A CA 1
ATOM 1684 C C . GLU A 1 222 ? 69.425 -28.142 25.534 1.00 47.44 222 GLU A C 1
ATOM 1686 O O . GLU A 1 222 ? 70.587 -27.781 25.717 1.00 47.44 222 GLU A O 1
ATOM 1691 N N . THR A 1 223 ? 68.889 -29.223 26.094 1.00 52.28 223 THR A N 1
ATOM 1692 C CA . THR A 1 223 ? 69.625 -30.420 26.528 1.00 52.28 223 THR A CA 1
ATOM 1693 C C . THR A 1 223 ? 68.583 -31.525 26.778 1.00 52.28 223 THR A C 1
ATOM 1695 O O . THR A 1 223 ? 67.489 -31.244 27.262 1.00 52.28 223 THR A O 1
ATOM 1698 N N . GLY A 1 224 ? 68.777 -32.781 26.379 1.00 39.69 224 GLY A N 1
ATOM 1699 C CA . GLY A 1 224 ? 70.062 -33.467 26.285 1.00 39.69 224 GLY A CA 1
ATOM 1700 C C . GLY A 1 224 ? 70.527 -33.837 27.680 1.00 39.69 224 GLY A C 1
ATOM 1701 O O . GLY A 1 224 ? 71.275 -33.029 28.257 1.00 39.69 224 GLY A O 1
#

Organism: NCBI:txid135950

Foldseek 3Di:
DAWWKWKKFKAFQVLVVVLQVLQQVFFDAPAAWEWAQEPVRDIDIGRWDDYHHPDHFKDKTWTKGKWAPPDDLSVVLQVVCVVVVNWDQADPRRITIQTRFMWMKGSDPQQDPRMIMIIGIRPGRSVNVSCVPDPRNLVSVAVSSVSSVTPWMWTDRVPPDIGTSPDPDDCVVVSSVVRPPPDDPPPPPPPDPPPPPDDDDDDDDDDDDDDDDDDDDDDDDDDD

Secondary structure (DSSP, 8-state):
-----EEEEEEEGGGHHHHHHHHHHTBPTTS--EEEE-TTS-EEEES-BS--B--SSEEEEEEEEEEE--SHHHHHHHHHHHHTTS-----TTSEEEEEEEEEEEES--SSSTTEEEEEEEESSHHHHHHHHH-HHHHHHHHHHHHHHT-SEEEEE-TTS--EEEESSS-THHHHHHTTS-SS-----S--S--------PPPPPPPPP--PPPP---------

Sequence (224 aa):
MGIDYGYDLYLPTGAVGRALRAVASIAREGIGSVDVVVPGGERITVPFRGEPAGDVDHWSLDACLYFPVGDEAIRAWAEVERREGRQEHPDALGRIWVGAVYLHFWRDCGLRSGYSRLDFTAATTSMSRLFEQSACVRGAFTGLAESVGAACLVLDREGDGDEVCWPAGGGDLEALAAHWPETRPAATDDCRPRSTLGRTGMPRAEPKPDIRPEQGIPRSPETG